Protein AF-A0A7S2K2R7-F1 (afdb_monomer)

InterPro domains:
  IPR002893 Zinc finger, MYND-type [PF01753] (4-40)
  IPR002893 Zinc finger, MYND-type [PS01360] (4-40)
  IPR002893 Zinc finger, MYND-type [PS50865] (4-40)
  IPR024119 Transcription factor DEAF-1 [PTHR10237] (4-41)

Radius of gyration: 26.01 Å; Cα contacts (8 Å, |Δi|>4): 178; chains: 1; bounding box: 63×56×72 Å

Foldseek 3Di:
DAAAPQPGHDFDDADPQQSLGTHNDVVSVVVCCVVCVVVSVVSNVQQVDFLVVVLVVLVVVVVVVVVVVVVLVVCCVPHPDNQDADADDDVRLVVLLVVLCVDPPLVVVLVVLVVPCVVCVVVNVSSSRVSSSVSRVVVVVVLVVVCVVVSVVSVVLVVVCVVVVHTDGQHSPPPDGDPRPRPPPPPPPPDPDPDDDDDDDDDDDD

Structure (mmCIF, N/CA/C/O backbone):
data_AF-A0A7S2K2R7-F1
#
_entry.id   AF-A0A7S2K2R7-F1
#
loop_
_atom_site.group_PDB
_atom_site.id
_atom_site.type_symbol
_atom_site.label_atom_id
_atom_site.label_alt_id
_atom_site.label_comp_id
_atom_site.label_asym_id
_atom_site.label_entity_id
_atom_site.label_seq_id
_atom_site.pdbx_PDB_ins_code
_atom_site.Cartn_x
_atom_site.Cartn_y
_atom_site.Cartn_z
_atom_site.occupancy
_atom_site.B_iso_or_equiv
_atom_site.auth_seq_id
_atom_site.auth_comp_id
_atom_site.auth_asym_id
_atom_site.auth_atom_id
_atom_site.pdbx_PDB_model_num
ATOM 1 N N . ALA A 1 1 ? 20.356 -3.614 -36.984 1.00 66.56 1 ALA A N 1
ATOM 2 C CA . ALA A 1 1 ? 19.952 -2.281 -36.494 1.00 66.56 1 ALA A CA 1
ATOM 3 C C . ALA A 1 1 ? 18.452 -2.306 -36.233 1.00 66.56 1 ALA A C 1
ATOM 5 O O . ALA A 1 1 ? 17.753 -2.902 -37.049 1.00 66.56 1 ALA A O 1
ATOM 6 N N . PRO A 1 2 ? 17.968 -1.734 -35.124 1.00 82.56 2 PRO A N 1
ATOM 7 C CA . PRO A 1 2 ? 16.537 -1.665 -34.837 1.00 82.56 2 PRO A CA 1
ATOM 8 C C . PRO A 1 2 ? 15.804 -0.810 -35.890 1.00 82.56 2 PRO A C 1
ATOM 10 O O . PRO A 1 2 ? 16.412 0.102 -36.463 1.00 82.56 2 PRO A O 1
ATOM 13 N N . PRO A 1 3 ? 14.528 -1.104 -36.198 1.00 88.94 3 PRO A N 1
ATOM 14 C CA . PRO A 1 3 ? 13.754 -0.335 -37.166 1.00 88.94 3 PRO A CA 1
ATOM 15 C C . PRO A 1 3 ? 13.322 1.020 -36.591 1.00 88.94 3 PRO A C 1
ATOM 17 O O . PRO A 1 3 ? 13.055 1.170 -35.400 1.00 88.94 3 PRO A O 1
ATOM 20 N N . CYS A 1 4 ? 13.227 2.032 -37.451 1.00 91.12 4 CYS A N 1
ATOM 21 C CA . CYS A 1 4 ? 12.698 3.337 -37.082 1.00 91.12 4 CYS A CA 1
ATOM 22 C C . CYS A 1 4 ? 11.190 3.255 -36.844 1.00 91.12 4 CYS A C 1
ATOM 24 O O . CYS A 1 4 ? 10.445 2.821 -37.715 1.00 91.12 4 CYS A O 1
ATOM 26 N N . VAL A 1 5 ? 10.724 3.796 -35.722 1.00 88.81 5 VAL A N 1
ATOM 27 C CA . VAL A 1 5 ? 9.302 3.763 -35.330 1.00 88.81 5 VAL A CA 1
ATOM 28 C C . VAL A 1 5 ? 8.381 4.468 -36.337 1.00 88.81 5 VAL A C 1
ATOM 30 O O . VAL A 1 5 ? 7.220 4.107 -36.471 1.00 88.81 5 VAL A O 1
ATOM 33 N N . MET A 1 6 ? 8.891 5.456 -37.080 1.00 89.75 6 MET A N 1
ATOM 34 C CA . MET A 1 6 ? 8.081 6.247 -38.018 1.00 89.75 6 MET A CA 1
ATOM 35 C C . MET A 1 6 ? 8.082 5.736 -39.458 1.00 89.75 6 MET A C 1
ATOM 37 O O . MET A 1 6 ? 7.126 5.986 -40.184 1.00 89.75 6 MET A O 1
ATOM 41 N N . CYS A 1 7 ? 9.172 5.116 -39.910 1.00 89.81 7 CYS A N 1
ATOM 42 C CA . CYS A 1 7 ? 9.342 4.754 -41.322 1.00 89.81 7 CYS A CA 1
ATOM 43 C C . CYS A 1 7 ? 9.934 3.360 -41.541 1.00 89.81 7 CYS A C 1
ATOM 45 O O . CYS A 1 7 ? 10.209 2.997 -42.679 1.00 89.81 7 CYS A O 1
ATOM 47 N N . LEU A 1 8 ? 10.167 2.604 -40.464 1.00 88.56 8 LEU A N 1
ATOM 48 C CA . LEU A 1 8 ? 10.706 1.239 -40.441 1.00 88.56 8 LEU A CA 1
ATOM 49 C C . LEU A 1 8 ? 12.105 1.067 -41.060 1.00 88.56 8 LEU A C 1
ATOM 51 O O . LEU A 1 8 ? 12.663 -0.026 -41.029 1.00 88.56 8 LEU A O 1
ATOM 55 N N . ALA A 1 9 ? 12.719 2.148 -41.547 1.00 91.50 9 ALA A N 1
ATOM 56 C CA . ALA A 1 9 ? 14.096 2.163 -42.023 1.00 91.50 9 ALA A CA 1
ATOM 57 C C . ALA A 1 9 ? 15.094 1.861 -40.885 1.00 91.50 9 ALA A C 1
ATOM 59 O O . ALA A 1 9 ? 14.775 2.114 -39.721 1.00 91.50 9 ALA A O 1
ATOM 60 N N . PRO A 1 10 ? 16.321 1.397 -41.186 1.00 90.81 10 PRO A N 1
ATOM 61 C CA . PRO A 1 10 ? 17.328 1.118 -40.166 1.00 90.81 10 PRO A CA 1
ATOM 62 C C . PRO A 1 10 ? 17.619 2.370 -39.333 1.00 90.81 10 PRO A C 1
ATOM 64 O O . PRO A 1 10 ? 18.027 3.408 -39.861 1.00 90.81 10 PRO A O 1
ATOM 67 N N . ALA A 1 11 ? 17.391 2.290 -38.026 1.00 90.81 11 ALA A N 1
ATOM 68 C CA . ALA A 1 11 ? 17.643 3.387 -37.111 1.00 90.81 11 ALA A CA 1
ATOM 69 C C . ALA A 1 11 ? 19.074 3.341 -36.567 1.00 90.81 11 ALA A C 1
ATOM 71 O O . ALA A 1 11 ? 19.616 2.278 -36.266 1.00 90.81 11 ALA A O 1
ATOM 72 N N . THR A 1 12 ? 19.673 4.520 -36.409 1.00 88.31 12 THR A N 1
ATOM 73 C CA . THR A 1 12 ? 21.009 4.701 -35.814 1.00 88.31 12 THR A CA 1
ATOM 74 C C . THR A 1 12 ? 20.978 5.583 -34.571 1.00 88.31 12 THR A C 1
ATOM 76 O O . THR A 1 12 ? 21.974 5.687 -33.862 1.00 88.31 12 THR A O 1
ATOM 79 N N . LYS A 1 13 ? 19.843 6.236 -34.299 1.00 85.75 13 LYS A N 1
ATOM 80 C CA . LYS A 1 13 ? 19.664 7.176 -33.192 1.00 85.75 13 LYS A CA 1
ATOM 81 C C . LYS A 1 13 ? 18.509 6.712 -32.321 1.00 85.75 13 LYS A C 1
ATOM 83 O O . LYS A 1 13 ? 17.528 6.184 -32.829 1.00 85.75 13 LYS A O 1
ATOM 88 N N . GLN A 1 14 ? 18.594 6.975 -31.027 1.00 89.50 14 GLN A N 1
ATOM 89 C CA . GLN A 1 14 ? 17.506 6.748 -30.079 1.00 89.50 14 GLN A CA 1
ATOM 90 C C . GLN A 1 14 ? 17.119 8.058 -29.394 1.00 89.50 14 GLN A C 1
ATOM 92 O O . GLN A 1 14 ? 17.873 9.035 -29.427 1.00 89.50 14 GLN A O 1
ATOM 97 N N . CYS A 1 15 ? 15.931 8.100 -28.794 1.00 88.69 15 CYS A N 1
ATOM 98 C CA . CYS A 1 15 ? 15.522 9.251 -27.994 1.00 88.69 15 CYS A CA 1
ATOM 99 C C . CYS A 1 15 ? 16.493 9.461 -26.821 1.00 88.69 15 CYS A C 1
ATOM 101 O O . CYS A 1 15 ? 16.664 8.561 -26.010 1.00 88.69 15 CYS A O 1
ATOM 103 N N . SER A 1 16 ? 17.069 10.653 -26.673 1.00 85.25 16 SER A N 1
ATOM 104 C CA . SER A 1 16 ? 17.991 10.971 -25.570 1.00 85.25 16 SER A CA 1
ATOM 105 C C . SER A 1 16 ? 17.312 11.137 -24.205 1.00 85.25 16 SER A C 1
ATOM 107 O O . SER A 1 16 ? 17.994 11.273 -23.200 1.00 85.25 16 SER A O 1
ATOM 109 N N . GLY A 1 17 ? 15.978 11.211 -24.163 1.00 83.44 17 GLY A N 1
ATOM 110 C CA . GLY A 1 17 ? 15.227 11.351 -22.913 1.00 83.44 17 GLY A CA 1
ATOM 111 C C . GLY A 1 17 ? 14.889 10.004 -22.283 1.00 83.44 17 GLY A C 1
ATOM 112 O O . GLY A 1 17 ? 15.134 9.796 -21.101 1.00 83.44 17 GLY A O 1
ATOM 113 N N . CYS A 1 18 ? 14.324 9.099 -23.082 1.00 83.88 18 CYS A N 1
ATOM 114 C CA . CYS A 1 18 ? 13.815 7.814 -22.608 1.00 83.88 18 CYS A CA 1
ATOM 115 C C . CYS A 1 18 ? 14.538 6.604 -23.179 1.00 83.88 18 CYS A C 1
ATOM 117 O O . CYS A 1 18 ? 14.207 5.508 -22.776 1.00 83.88 18 CYS A O 1
ATOM 119 N N . HIS A 1 19 ? 15.402 6.762 -24.189 1.00 85.00 19 HIS A N 1
ATOM 120 C CA . HIS A 1 19 ? 16.158 5.679 -24.835 1.00 85.00 19 HIS A CA 1
ATOM 121 C C . HIS A 1 19 ? 15.292 4.497 -25.333 1.00 85.00 19 HIS A C 1
ATOM 123 O O . HIS A 1 19 ? 15.811 3.447 -25.693 1.00 85.00 19 HIS A O 1
ATOM 129 N N . ALA A 1 20 ? 13.965 4.667 -25.378 1.00 82.44 20 ALA A N 1
ATOM 130 C CA . ALA A 1 20 ? 13.012 3.600 -25.659 1.00 82.44 20 ALA A CA 1
ATOM 131 C C . ALA A 1 20 ? 12.717 3.445 -27.151 1.00 82.44 20 ALA A C 1
ATOM 133 O O . ALA A 1 20 ? 12.496 2.345 -27.633 1.00 82.44 20 ALA A O 1
ATOM 134 N N . PHE A 1 21 ? 12.733 4.552 -27.894 1.00 86.81 21 PHE A N 1
ATOM 135 C CA . PHE A 1 21 ? 12.356 4.568 -29.303 1.00 86.81 21 PHE A CA 1
ATOM 136 C C . PHE A 1 21 ? 13.540 4.915 -30.200 1.00 86.81 21 PHE A C 1
ATOM 138 O O . PHE A 1 21 ? 14.301 5.850 -29.914 1.00 86.81 21 PHE A O 1
ATOM 145 N N . TRP A 1 22 ? 13.627 4.200 -31.322 1.00 90.69 22 TRP A N 1
ATOM 146 C CA . TRP A 1 22 ? 14.678 4.327 -32.323 1.00 90.69 22 TRP A CA 1
ATOM 147 C C . TRP A 1 22 ? 14.209 5.100 -33.563 1.00 90.69 22 TRP A C 1
ATOM 149 O O .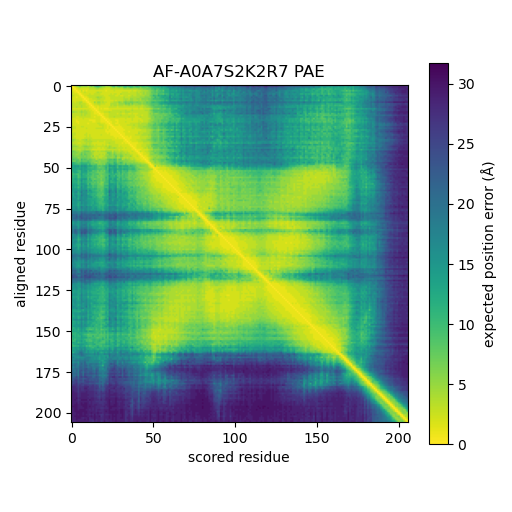 TRP A 1 22 ? 13.093 4.938 -34.067 1.00 90.69 22 TRP A O 1
ATOM 159 N N . TYR A 1 23 ? 15.094 5.943 -34.088 1.00 91.50 23 TYR A N 1
ATOM 160 C CA . TYR A 1 23 ? 14.860 6.802 -35.241 1.00 91.50 23 TYR A CA 1
ATOM 161 C C . TYR A 1 23 ? 16.041 6.769 -36.215 1.00 91.50 23 TYR A C 1
ATOM 163 O O . TYR A 1 23 ? 17.208 6.765 -35.821 1.00 91.50 23 TYR A O 1
ATOM 171 N N . CYS A 1 24 ? 15.746 6.801 -37.514 1.00 92.69 24 CYS A N 1
ATOM 172 C CA . CYS A 1 24 ? 16.772 6.986 -38.542 1.00 92.69 24 CYS A CA 1
ATOM 173 C C . CYS A 1 24 ? 17.283 8.439 -38.576 1.00 92.69 24 CYS A C 1
ATOM 175 O O . CYS A 1 24 ? 18.476 8.680 -38.750 1.00 92.69 24 CYS A O 1
ATOM 177 N N . THR A 1 25 ? 16.403 9.423 -38.343 1.00 92.25 25 THR A N 1
ATOM 178 C CA . THR A 1 25 ? 16.726 10.858 -38.392 1.00 92.25 25 THR A CA 1
ATOM 179 C C . THR A 1 25 ? 15.994 11.670 -37.318 1.00 92.25 25 THR A C 1
ATOM 181 O O . THR A 1 25 ? 14.975 11.250 -36.764 1.00 92.25 25 THR A O 1
ATOM 184 N N . ARG A 1 26 ? 16.491 12.890 -37.049 1.00 91.25 26 ARG A N 1
ATOM 185 C CA . ARG A 1 26 ? 15.850 13.848 -36.125 1.00 91.25 26 ARG A CA 1
ATOM 186 C C . ARG A 1 26 ? 14.467 14.290 -36.617 1.00 91.25 26 ARG A C 1
ATOM 188 O O . ARG A 1 26 ? 13.621 14.663 -35.811 1.00 91.25 26 ARG A O 1
ATOM 195 N N . GLU A 1 27 ? 14.221 14.228 -37.922 1.00 92.88 27 GLU A N 1
ATOM 196 C CA . GLU A 1 27 ? 12.916 14.536 -38.510 1.00 92.88 27 GLU A CA 1
ATOM 197 C C . GLU A 1 27 ? 11.863 13.502 -38.119 1.00 92.88 27 GLU A C 1
ATOM 199 O O . GLU A 1 27 ? 10.771 13.877 -37.693 1.00 92.88 27 GLU A O 1
ATOM 204 N N . CYS A 1 28 ? 12.210 12.211 -38.180 1.00 92.12 28 CYS A N 1
ATOM 205 C CA . CYS A 1 28 ? 11.332 11.137 -37.716 1.00 92.12 28 CYS A CA 1
ATOM 206 C C . CYS A 1 28 ? 11.030 11.278 -36.219 1.00 92.12 28 CYS A C 1
ATOM 208 O O . CYS A 1 28 ? 9.871 11.200 -35.822 1.00 92.12 28 CYS A O 1
ATOM 210 N N . GLN A 1 29 ? 12.035 11.603 -35.399 1.00 90.94 29 GLN A N 1
ATOM 211 C CA . GLN A 1 29 ? 11.818 11.883 -33.976 1.00 90.94 29 GLN A CA 1
ATOM 212 C C . GLN A 1 29 ? 10.864 13.068 -33.757 1.00 90.94 29 GLN A C 1
ATOM 214 O O . GLN A 1 29 ? 9.956 12.981 -32.937 1.00 90.94 29 GLN A O 1
ATOM 219 N N . ARG A 1 30 ? 11.031 14.175 -34.495 1.00 92.62 30 ARG A N 1
ATOM 220 C CA . ARG A 1 30 ? 10.192 15.376 -34.342 1.00 92.62 30 ARG A CA 1
ATOM 221 C C . ARG A 1 30 ? 8.745 15.134 -34.793 1.00 92.62 30 ARG A C 1
ATOM 223 O O . ARG A 1 30 ? 7.832 15.677 -34.178 1.00 92.62 30 ARG A O 1
ATOM 230 N N . LYS A 1 31 ? 8.535 14.304 -35.823 1.00 91.94 31 LYS A N 1
ATOM 231 C CA . LYS A 1 31 ? 7.198 13.861 -36.256 1.00 91.94 31 LYS A CA 1
ATOM 232 C C . LYS A 1 31 ? 6.526 12.988 -35.189 1.00 91.94 31 LYS A C 1
ATOM 234 O O . LYS A 1 31 ? 5.370 13.239 -34.865 1.00 91.94 31 LYS A O 1
ATOM 239 N N . HIS A 1 32 ? 7.265 12.045 -34.598 1.00 90.25 32 HIS A N 1
ATOM 240 C CA . HIS A 1 32 ? 6.762 11.195 -33.512 1.00 90.25 32 HIS A CA 1
ATOM 241 C C . HIS A 1 32 ? 6.582 11.946 -32.182 1.00 90.25 32 HIS A C 1
ATOM 243 O O . HIS A 1 32 ? 5.804 11.529 -31.334 1.00 90.25 32 HIS A O 1
ATOM 249 N N . TRP A 1 33 ? 7.269 13.077 -31.978 1.00 90.81 33 TRP A N 1
ATOM 250 C CA . TRP A 1 33 ? 7.302 13.785 -30.691 1.00 90.81 33 TRP A CA 1
ATOM 251 C C . TRP A 1 33 ? 5.920 14.150 -30.136 1.00 90.81 33 TRP A C 1
ATOM 253 O O . TRP A 1 33 ? 5.742 14.151 -28.923 1.00 90.81 33 TRP A O 1
ATOM 263 N N . LYS A 1 34 ? 4.935 14.437 -30.997 1.00 88.94 34 LYS A N 1
ATOM 264 C CA . LYS A 1 34 ? 3.580 14.809 -30.557 1.00 88.94 34 LYS A CA 1
ATOM 265 C C . LYS A 1 34 ? 2.896 13.703 -29.745 1.00 88.94 34 LYS A C 1
ATOM 267 O O . LYS A 1 34 ? 2.294 14.024 -28.729 1.00 88.94 34 LYS A O 1
ATOM 272 N N . SER A 1 35 ? 3.017 12.442 -30.164 1.00 86.69 35 SER A N 1
ATOM 273 C CA . SER A 1 35 ? 2.526 11.281 -29.407 1.00 86.69 35 SER A CA 1
ATOM 274 C C . SER A 1 35 ? 3.537 10.839 -28.349 1.00 86.69 35 SER A C 1
ATOM 276 O O . SER A 1 35 ? 3.180 10.579 -27.208 1.00 86.69 35 SER A O 1
ATOM 278 N N . HIS A 1 36 ? 4.825 10.849 -28.691 1.00 88.06 36 HIS A N 1
ATOM 279 C CA . HIS A 1 36 ? 5.880 10.377 -27.802 1.00 88.06 36 HIS A CA 1
ATOM 280 C C . HIS A 1 36 ? 6.059 11.227 -26.534 1.00 88.06 36 HIS A C 1
ATOM 282 O O . HIS A 1 36 ? 6.551 10.719 -25.534 1.00 88.06 36 HIS A O 1
ATOM 288 N N . LYS A 1 37 ? 5.701 12.519 -26.531 1.00 88.56 37 LYS A N 1
ATOM 289 C CA . LYS A 1 37 ? 5.973 13.426 -25.399 1.00 88.56 37 LYS A CA 1
ATOM 290 C C . LYS A 1 37 ? 5.373 12.932 -24.077 1.00 88.56 37 LYS A C 1
ATOM 292 O O . LYS A 1 37 ? 6.057 13.006 -23.058 1.00 88.56 37 LYS A O 1
ATOM 297 N N . SER A 1 38 ? 4.133 12.443 -24.088 1.00 86.38 38 SER A N 1
ATOM 298 C CA . SER A 1 38 ? 3.475 11.884 -22.895 1.00 86.38 38 SER A CA 1
ATOM 299 C C . SER A 1 38 ? 4.114 10.568 -22.457 1.00 86.38 38 SER A C 1
ATOM 301 O O . SER A 1 38 ? 4.298 10.326 -21.268 1.00 86.38 38 SER A O 1
ATOM 303 N N . GLU A 1 39 ? 4.521 9.748 -23.422 1.00 84.31 39 GLU A N 1
ATOM 304 C CA . GLU A 1 39 ? 5.120 8.435 -23.181 1.00 84.31 39 GLU A CA 1
ATOM 305 C C . GLU A 1 39 ? 6.600 8.518 -22.790 1.00 84.31 39 GLU A C 1
ATOM 307 O O . GLU A 1 39 ? 7.112 7.629 -22.124 1.00 84.31 39 GLU A O 1
ATOM 312 N N . CYS A 1 40 ? 7.317 9.579 -23.172 1.00 85.19 40 CYS A N 1
ATOM 313 C CA . CYS A 1 40 ? 8.756 9.709 -22.949 1.00 85.19 40 CYS A CA 1
ATOM 314 C C . CYS A 1 40 ? 9.102 9.726 -21.455 1.00 85.19 40 CYS A C 1
ATOM 316 O O . CYS A 1 40 ? 10.093 9.120 -21.055 1.00 85.19 40 CYS A O 1
ATOM 318 N N . GLY A 1 41 ? 8.296 10.404 -20.632 1.00 81.31 41 GLY A N 1
ATOM 319 C CA . GLY A 1 41 ? 8.484 10.410 -19.179 1.00 81.31 41 GLY A CA 1
ATOM 320 C C . GLY A 1 41 ? 8.246 9.028 -18.572 1.00 81.31 41 GLY A C 1
ATOM 321 O O . GLY A 1 41 ? 9.097 8.515 -17.853 1.00 81.31 41 GLY A O 1
ATOM 322 N N . GLN A 1 42 ? 7.138 8.390 -18.953 1.00 79.44 42 GLN A N 1
ATOM 323 C CA . GLN A 1 42 ? 6.760 7.060 -18.469 1.00 79.44 42 GLN A CA 1
ATOM 324 C C . GLN A 1 42 ? 7.762 5.983 -18.903 1.00 79.44 42 GLN A C 1
ATOM 326 O O . GLN A 1 42 ? 8.157 5.137 -18.110 1.00 79.44 42 GLN A O 1
ATOM 331 N N . ALA A 1 43 ? 8.223 6.027 -20.153 1.00 77.31 43 ALA A N 1
ATOM 332 C CA . ALA A 1 43 ? 9.203 5.089 -20.686 1.00 77.31 43 ALA A CA 1
ATOM 333 C C . ALA A 1 43 ? 10.554 5.211 -19.973 1.00 77.31 43 ALA A C 1
ATOM 335 O O . ALA A 1 43 ? 11.185 4.196 -19.691 1.00 77.31 43 ALA A O 1
ATOM 336 N N . LYS A 1 44 ? 10.972 6.439 -19.637 1.00 78.50 44 LYS A N 1
ATOM 337 C CA . LYS A 1 44 ? 12.172 6.669 -18.830 1.00 78.50 44 LYS A CA 1
ATOM 338 C C . LYS A 1 44 ? 12.019 6.054 -17.437 1.00 78.50 44 LYS A C 1
ATOM 340 O O . LYS A 1 44 ? 12.884 5.301 -17.006 1.00 78.50 44 LYS A O 1
ATOM 345 N N . GLU A 1 45 ? 10.903 6.330 -16.767 1.00 74.12 45 GLU A N 1
ATOM 346 C CA . GLU A 1 45 ? 10.630 5.792 -15.434 1.00 74.12 45 GLU A CA 1
ATOM 347 C C . GLU A 1 45 ? 10.630 4.260 -15.441 1.00 74.12 45 GLU A C 1
ATOM 349 O O . GLU A 1 45 ? 11.327 3.642 -14.642 1.00 74.12 45 GLU A O 1
ATOM 354 N N . LEU A 1 46 ? 9.948 3.640 -16.408 1.00 69.44 46 LEU A N 1
ATOM 355 C CA . LEU A 1 46 ? 9.891 2.186 -16.571 1.00 69.44 46 LEU A CA 1
ATOM 356 C C . LEU A 1 46 ? 11.256 1.537 -16.839 1.00 69.44 46 LEU A C 1
ATOM 358 O O . LEU A 1 46 ? 11.456 0.391 -16.441 1.00 69.44 46 LEU A O 1
ATOM 362 N N . GLN A 1 47 ? 12.183 2.235 -17.498 1.00 68.38 47 GLN A N 1
ATOM 363 C CA . GLN A 1 47 ? 13.555 1.753 -17.694 1.00 68.38 47 GLN A CA 1
ATOM 364 C C . GLN A 1 47 ? 14.414 1.888 -16.436 1.00 68.38 47 GLN A C 1
ATOM 366 O O . GLN A 1 47 ? 15.314 1.087 -16.208 1.00 68.38 47 GLN A O 1
ATOM 371 N N . GLU A 1 48 ? 14.136 2.871 -15.586 1.00 69.81 48 GLU A N 1
ATOM 372 C CA . GLU A 1 48 ? 14.832 3.031 -14.307 1.00 69.81 48 GLU A CA 1
ATOM 373 C C . GLU A 1 48 ? 14.327 2.051 -13.228 1.00 69.81 48 GLU A C 1
ATOM 375 O O . GLU A 1 48 ? 14.958 1.904 -12.174 1.00 69.81 48 GLU A O 1
ATOM 380 N N . MET A 1 49 ? 13.207 1.356 -13.470 1.00 68.31 49 MET A N 1
ATOM 381 C CA . MET A 1 49 ? 12.675 0.324 -12.575 1.00 68.31 49 MET A CA 1
ATOM 382 C C . MET A 1 49 ? 13.483 -0.974 -12.682 1.00 68.31 49 MET A C 1
ATOM 384 O O . MET A 1 49 ? 13.108 -1.917 -13.376 1.00 68.31 49 MET A O 1
ATOM 388 N N . THR A 1 50 ? 14.592 -1.031 -11.948 1.00 77.69 50 THR A N 1
ATOM 389 C CA . THR A 1 50 ? 15.370 -2.263 -11.767 1.00 77.69 50 THR A CA 1
ATOM 390 C C . THR A 1 50 ? 14.726 -3.183 -10.721 1.00 77.69 50 THR A C 1
ATOM 392 O O . THR A 1 50 ? 14.062 -2.694 -9.794 1.00 77.69 50 THR A O 1
ATOM 395 N N . PRO A 1 51 ? 14.961 -4.509 -10.784 1.00 76.75 51 PRO A N 1
ATOM 396 C CA . PRO A 1 51 ? 14.459 -5.440 -9.773 1.00 76.75 51 PRO A CA 1
ATOM 397 C C . PRO A 1 51 ? 14.893 -5.074 -8.349 1.00 76.75 51 PRO A C 1
ATOM 399 O O . PRO A 1 51 ? 14.101 -5.171 -7.415 1.00 76.75 51 PRO A O 1
ATOM 402 N N . LYS A 1 52 ? 16.126 -4.573 -8.187 1.00 79.75 52 LYS A N 1
ATOM 403 C CA . LYS A 1 52 ? 16.671 -4.124 -6.896 1.00 79.75 52 LYS A CA 1
ATOM 404 C C . LYS A 1 52 ? 15.944 -2.902 -6.337 1.00 79.75 52 LYS A C 1
ATOM 406 O O . LYS A 1 52 ? 15.670 -2.857 -5.140 1.00 79.75 52 LYS A O 1
ATOM 411 N N . LYS A 1 53 ? 15.617 -1.922 -7.188 1.00 84.19 53 LYS A N 1
ATOM 412 C CA . LYS A 1 53 ? 14.849 -0.734 -6.781 1.00 84.19 53 LYS A CA 1
ATOM 413 C C . LYS A 1 53 ? 13.449 -1.139 -6.321 1.00 84.19 53 LYS A C 1
ATOM 415 O O . LYS A 1 53 ? 13.051 -0.775 -5.223 1.00 84.19 53 LYS A O 1
ATOM 420 N N . LEU A 1 54 ? 12.763 -1.970 -7.107 1.00 82.94 54 LEU A N 1
ATOM 421 C CA . LEU A 1 54 ? 11.441 -2.495 -6.756 1.00 82.94 54 LEU A CA 1
ATOM 422 C C . LEU A 1 54 ? 11.448 -3.283 -5.445 1.00 82.94 54 LEU A C 1
ATOM 424 O O . LEU A 1 54 ? 10.553 -3.110 -4.624 1.00 82.94 54 LEU A O 1
ATOM 428 N N . LEU A 1 55 ? 12.457 -4.132 -5.236 1.00 85.25 55 LEU A N 1
ATOM 429 C CA . LEU A 1 55 ? 12.597 -4.891 -3.998 1.00 85.25 55 LEU A CA 1
ATOM 430 C C . LEU A 1 55 ? 12.754 -3.960 -2.789 1.00 85.25 55 LEU A C 1
ATOM 432 O O . LEU A 1 55 ? 12.037 -4.124 -1.806 1.00 85.25 55 LEU A O 1
ATOM 436 N N . ARG A 1 56 ? 13.624 -2.949 -2.899 1.00 87.12 56 ARG A N 1
ATOM 437 C CA . ARG A 1 56 ? 13.830 -1.945 -1.849 1.00 87.12 56 ARG A CA 1
ATOM 438 C C . ARG A 1 56 ? 12.550 -1.172 -1.537 1.00 87.12 56 ARG A C 1
ATOM 440 O O . ARG A 1 56 ? 12.241 -0.976 -0.370 1.00 87.12 56 ARG A O 1
ATOM 447 N N . ASP A 1 57 ? 11.813 -0.755 -2.561 1.00 87.12 57 ASP A N 1
ATOM 448 C CA . ASP A 1 57 ? 10.584 0.020 -2.381 1.00 87.12 57 ASP A CA 1
ATOM 449 C C . ASP A 1 57 ? 9.477 -0.828 -1.717 1.00 87.12 57 ASP A C 1
ATOM 451 O O . ASP A 1 57 ? 8.729 -0.329 -0.876 1.00 87.12 57 ASP A O 1
ATOM 455 N N . LEU A 1 58 ? 9.386 -2.124 -2.046 1.00 86.94 58 LEU A N 1
ATOM 456 C CA . LEU A 1 58 ? 8.476 -3.057 -1.369 1.00 86.94 58 LEU A CA 1
ATOM 457 C C . LEU A 1 58 ? 8.896 -3.330 0.083 1.00 86.94 58 LEU A C 1
ATOM 459 O O . LEU A 1 58 ? 8.035 -3.355 0.961 1.00 86.94 58 LEU A O 1
ATOM 463 N N . ASP A 1 59 ? 10.195 -3.521 0.334 1.00 87.75 59 ASP A N 1
ATOM 464 C CA . ASP A 1 59 ? 10.747 -3.711 1.681 1.00 87.75 59 ASP A CA 1
ATOM 465 C C . ASP A 1 59 ? 10.487 -2.498 2.577 1.00 87.75 59 ASP A C 1
ATOM 467 O O . ASP A 1 59 ? 10.116 -2.658 3.739 1.00 87.75 59 ASP A O 1
ATOM 471 N N . GLU A 1 60 ? 10.662 -1.288 2.048 1.00 88.75 60 GLU A N 1
ATOM 472 C CA . GLU A 1 60 ? 10.462 -0.065 2.821 1.00 88.75 60 GLU A CA 1
ATOM 473 C C . GLU A 1 60 ? 8.995 0.109 3.220 1.00 88.75 60 GLU A C 1
ATOM 475 O O . GLU A 1 60 ? 8.703 0.316 4.394 1.00 88.75 60 GLU A O 1
ATOM 480 N N . ARG A 1 61 ? 8.057 -0.119 2.292 1.00 85.38 61 ARG A N 1
ATOM 481 C CA . ARG A 1 61 ? 6.615 -0.103 2.603 1.00 85.38 61 ARG A CA 1
ATOM 482 C C . ARG A 1 61 ? 6.227 -1.116 3.681 1.00 85.38 61 ARG A C 1
ATOM 484 O O . ARG A 1 61 ? 5.368 -0.838 4.516 1.00 85.38 61 ARG A O 1
ATOM 491 N N . GLU A 1 62 ? 6.833 -2.303 3.663 1.00 86.31 62 GLU A N 1
ATOM 492 C CA . GLU A 1 62 ? 6.599 -3.330 4.684 1.00 86.31 62 GLU A CA 1
ATOM 493 C C . GLU A 1 62 ? 7.132 -2.891 6.059 1.00 86.31 62 GLU A C 1
ATOM 495 O O . GLU A 1 62 ? 6.461 -3.081 7.077 1.00 86.31 62 GLU A O 1
ATOM 500 N N . ARG A 1 63 ? 8.302 -2.241 6.105 1.00 88.00 63 ARG A N 1
ATOM 501 C CA . ARG A 1 63 ? 8.853 -1.677 7.347 1.00 88.00 63 ARG A CA 1
ATOM 502 C C . ARG A 1 63 ? 8.002 -0.543 7.891 1.00 88.00 63 ARG A C 1
ATOM 504 O O . ARG A 1 63 ? 7.676 -0.575 9.073 1.00 88.00 63 ARG A O 1
ATOM 511 N N . GLU A 1 64 ? 7.622 0.419 7.053 1.00 85.75 64 GLU A N 1
ATOM 512 C CA . GLU A 1 64 ? 6.768 1.547 7.443 1.00 85.75 64 GLU A CA 1
ATOM 513 C C . GLU A 1 64 ? 5.477 1.052 8.106 1.00 85.75 64 GLU A C 1
ATOM 515 O O . GLU A 1 64 ? 5.103 1.520 9.183 1.00 85.75 64 GLU A O 1
ATOM 520 N N . PHE A 1 65 ? 4.839 0.035 7.519 1.00 83.81 65 PHE A N 1
ATOM 521 C CA . PHE A 1 65 ? 3.637 -0.574 8.084 1.00 83.81 65 PHE A CA 1
ATOM 522 C C . PHE A 1 65 ? 3.870 -1.189 9.475 1.00 83.81 65 PHE A C 1
ATOM 524 O O . PHE A 1 65 ? 3.069 -0.983 10.397 1.00 83.81 65 PHE A O 1
ATOM 531 N N . ASN A 1 66 ? 4.967 -1.929 9.648 1.00 85.69 66 ASN A N 1
ATOM 532 C CA . ASN A 1 66 ? 5.296 -2.562 10.926 1.00 85.69 66 ASN A CA 1
ATOM 533 C C . ASN A 1 66 ? 5.642 -1.521 12.005 1.00 85.69 66 ASN A C 1
ATOM 535 O O . ASN A 1 66 ? 5.138 -1.616 13.122 1.00 85.69 66 ASN A O 1
ATOM 539 N N . VAL A 1 67 ? 6.402 -0.478 11.655 1.00 89.81 67 VAL A N 1
ATOM 540 C CA . VAL A 1 67 ? 6.782 0.609 12.575 1.00 89.81 67 VAL A CA 1
ATOM 541 C C . VAL A 1 67 ? 5.556 1.345 13.111 1.00 89.81 67 VAL A C 1
ATOM 543 O O . VAL A 1 67 ? 5.443 1.554 14.319 1.00 89.81 67 VAL A O 1
ATOM 546 N N . VAL A 1 68 ? 4.612 1.716 12.240 1.00 86.31 68 VAL A N 1
ATOM 547 C CA . VAL A 1 68 ? 3.383 2.408 12.664 1.00 86.31 68 VAL A CA 1
ATOM 548 C C . VAL A 1 68 ? 2.547 1.521 13.593 1.00 86.31 68 VAL A C 1
ATOM 550 O O . VAL A 1 68 ? 2.014 1.996 14.599 1.00 86.31 68 VAL A O 1
ATOM 553 N N . THR A 1 69 ? 2.468 0.223 13.290 1.00 85.00 69 THR A N 1
ATOM 554 C CA . THR A 1 69 ? 1.745 -0.751 14.121 1.00 85.00 69 THR A CA 1
ATOM 555 C C . THR A 1 69 ? 2.361 -0.864 15.518 1.00 85.00 69 THR A C 1
ATOM 557 O O . THR A 1 69 ? 1.638 -0.835 16.520 1.00 85.00 69 THR A O 1
ATOM 560 N N . ASP A 1 70 ? 3.689 -0.951 15.603 1.00 87.50 70 ASP A N 1
ATOM 561 C CA . ASP A 1 70 ? 4.406 -1.051 16.875 1.00 87.50 70 ASP A CA 1
ATOM 562 C C . ASP A 1 70 ? 4.303 0.235 17.699 1.00 87.50 70 ASP A C 1
ATOM 564 O O . ASP A 1 70 ? 4.076 0.168 18.910 1.00 87.50 70 ASP A O 1
ATOM 568 N N . LEU A 1 71 ? 4.368 1.403 17.054 1.00 88.31 71 LEU A N 1
ATOM 569 C CA . LEU A 1 71 ? 4.209 2.699 17.714 1.00 88.31 71 LEU A CA 1
ATOM 570 C C . LEU A 1 71 ? 2.855 2.808 18.426 1.00 88.31 71 LEU A C 1
ATOM 572 O O . LEU A 1 71 ? 2.790 3.190 19.597 1.00 88.31 71 LEU A O 1
ATOM 576 N N . VAL A 1 72 ? 1.763 2.440 17.750 1.00 86.00 72 VAL A N 1
ATOM 577 C CA . VAL A 1 72 ? 0.421 2.506 18.351 1.00 86.00 72 VAL A CA 1
ATOM 578 C C . VAL A 1 72 ? 0.227 1.445 19.421 1.00 86.00 72 VAL A C 1
ATOM 580 O O . VAL A 1 72 ? -0.369 1.726 20.465 1.00 86.00 72 VAL A O 1
ATOM 583 N N . ARG A 1 73 ? 0.790 0.249 19.231 1.00 86.44 73 ARG A N 1
ATOM 584 C CA . ARG A 1 73 ? 0.810 -0.773 20.280 1.00 86.44 73 ARG A CA 1
ATOM 585 C C . ARG A 1 73 ? 1.525 -0.269 21.535 1.00 86.44 73 ARG A C 1
ATOM 587 O O . ARG A 1 73 ? 0.988 -0.427 22.630 1.00 86.44 73 ARG A O 1
ATOM 594 N N . GLN A 1 74 ? 2.695 0.349 21.385 1.00 89.19 74 GLN A N 1
ATOM 595 C CA . GLN A 1 74 ? 3.458 0.906 22.500 1.00 89.19 74 GLN A CA 1
ATOM 596 C C . GLN A 1 74 ? 2.694 2.046 23.179 1.00 89.19 74 GLN A C 1
ATOM 598 O O . GLN A 1 74 ? 2.607 2.061 24.404 1.00 89.19 74 GLN A O 1
ATOM 603 N N . HIS A 1 75 ? 2.079 2.949 22.408 1.00 88.50 75 HIS A N 1
ATOM 604 C CA . HIS A 1 75 ? 1.257 4.031 22.953 1.00 88.50 75 HIS A CA 1
ATOM 605 C C . HIS A 1 75 ? 0.114 3.493 23.821 1.00 88.50 75 HIS A C 1
ATOM 607 O O . HIS A 1 75 ? -0.062 3.941 24.950 1.00 88.50 75 HIS A O 1
ATOM 613 N N . ARG A 1 76 ? -0.612 2.469 23.351 1.00 86.62 76 ARG A N 1
ATOM 614 C CA . ARG A 1 76 ? -1.700 1.834 24.120 1.00 86.62 76 ARG A CA 1
ATOM 615 C C . ARG A 1 76 ? -1.228 1.182 25.423 1.00 86.62 76 ARG A C 1
ATOM 617 O O . ARG A 1 76 ? -2.024 1.049 26.350 1.00 86.62 76 ARG A O 1
ATOM 624 N N . GLN A 1 77 ? 0.030 0.745 25.482 1.00 87.50 77 GLN A N 1
ATOM 625 C CA . GLN A 1 77 ? 0.622 0.137 26.676 1.00 87.50 77 GLN A CA 1
ATOM 626 C C . GLN A 1 77 ? 1.164 1.179 27.662 1.00 87.50 77 GLN A C 1
ATOM 628 O O . GLN A 1 77 ? 1.061 0.970 28.868 1.00 87.50 77 GLN A O 1
ATOM 633 N N . SER A 1 78 ? 1.746 2.275 27.169 1.00 88.25 78 SER A N 1
ATOM 634 C CA . SER A 1 78 ? 2.441 3.270 27.995 1.00 88.25 78 SER A CA 1
ATOM 635 C C . SER A 1 78 ? 1.582 4.468 28.396 1.00 88.25 78 SER A C 1
ATOM 637 O O . SER A 1 78 ? 1.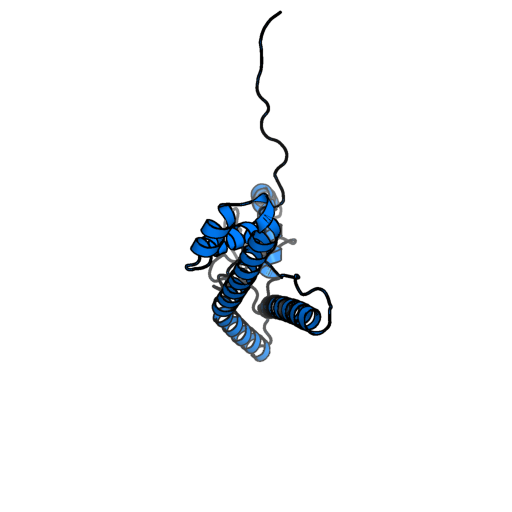869 5.113 29.402 1.00 88.25 78 SER A O 1
ATOM 639 N N . SER A 1 79 ? 0.558 4.798 27.607 1.00 85.88 79 SER A N 1
ATOM 640 C CA . SER A 1 79 ? -0.172 6.060 27.725 1.00 85.88 79 SER A CA 1
ATOM 641 C C . SER A 1 79 ? -1.517 5.907 28.424 1.00 85.88 79 SER A C 1
ATOM 643 O O . SER A 1 79 ? -2.149 4.852 28.435 1.00 85.88 79 SER A O 1
ATOM 645 N N . ILE A 1 80 ? -1.976 7.020 28.995 1.00 84.50 80 ILE A N 1
ATOM 646 C CA . ILE A 1 80 ? -3.278 7.125 29.665 1.00 84.50 80 ILE A CA 1
ATOM 647 C C . ILE A 1 80 ? -4.418 7.066 28.632 1.00 84.50 80 ILE A C 1
ATOM 649 O O . ILE A 1 80 ? -5.481 6.508 28.901 1.00 84.50 80 ILE A O 1
ATOM 653 N N . CYS A 1 81 ? -4.187 7.601 27.428 1.00 80.12 81 CYS A N 1
ATOM 654 C CA . CYS A 1 81 ? -5.141 7.552 26.328 1.00 80.12 81 CYS A CA 1
ATOM 655 C C . CYS A 1 81 ? -5.040 6.213 25.587 1.00 80.12 81 CYS A C 1
ATOM 657 O O . CYS A 1 81 ? -4.027 5.907 24.962 1.00 80.12 81 CYS A O 1
ATOM 659 N N . LYS A 1 82 ? -6.110 5.416 25.641 1.00 79.00 82 LYS A N 1
ATOM 660 C CA . LYS A 1 82 ? -6.198 4.124 24.936 1.00 79.00 82 LYS A CA 1
ATOM 661 C C . LYS A 1 82 ? -6.949 4.219 23.603 1.00 79.00 82 LYS A C 1
ATOM 663 O O . LYS A 1 82 ? -6.958 3.259 22.840 1.00 79.00 82 LYS A O 1
ATOM 668 N N . THR A 1 83 ? -7.561 5.366 23.314 1.00 81.81 83 THR A N 1
ATOM 669 C CA . THR A 1 83 ? -8.393 5.619 22.128 1.00 81.81 83 THR A CA 1
ATOM 670 C C . THR A 1 83 ? -7.561 6.208 20.991 1.00 81.81 83 THR A C 1
ATOM 672 O O . THR A 1 83 ? -7.764 7.346 20.575 1.00 81.81 83 THR A O 1
ATOM 675 N N . VAL A 1 84 ? -6.579 5.440 20.522 1.00 86.81 84 VAL A N 1
ATOM 676 C CA . VAL A 1 84 ? -5.771 5.769 19.340 1.00 86.81 84 VAL A CA 1
ATOM 677 C C . VAL A 1 84 ? -5.880 4.604 18.375 1.00 86.81 84 VAL A C 1
ATOM 679 O O . VAL A 1 84 ? -5.564 3.485 18.775 1.00 86.81 84 VAL A O 1
ATOM 682 N N . TRP A 1 85 ? -6.313 4.851 17.139 1.00 87.69 85 TRP A N 1
ATOM 683 C CA . TRP A 1 85 ? -6.498 3.835 16.096 1.00 87.69 85 TRP A CA 1
ATOM 684 C C . TRP A 1 85 ? -5.674 4.174 14.860 1.00 87.69 85 TRP A C 1
ATOM 686 O O . TRP A 1 85 ? -5.587 5.341 14.475 1.00 87.69 85 TRP A O 1
ATOM 696 N N . VAL A 1 86 ? -5.111 3.151 14.219 1.00 88.00 86 VAL A N 1
ATOM 697 C CA . VAL A 1 86 ? -4.452 3.291 12.914 1.00 88.00 86 VAL A CA 1
ATOM 698 C C . VAL A 1 86 ? -5.371 2.763 11.832 1.00 88.00 86 VAL A C 1
ATOM 700 O O . VAL A 1 86 ? -5.857 1.639 11.901 1.00 88.00 86 VAL A O 1
ATOM 703 N N . THR A 1 87 ? -5.575 3.564 10.798 1.00 86.88 87 THR A N 1
ATOM 704 C CA . THR A 1 87 ? -6.353 3.180 9.621 1.00 86.88 87 THR A CA 1
ATOM 705 C C . THR A 1 87 ? -5.621 3.600 8.354 1.00 86.88 87 THR A C 1
ATOM 707 O O . THR A 1 87 ? -4.663 4.379 8.402 1.00 86.88 87 THR A O 1
ATOM 710 N N . ARG A 1 88 ? -6.042 3.054 7.211 1.00 86.31 88 ARG A N 1
ATOM 711 C CA . ARG A 1 88 ? -5.556 3.508 5.901 1.00 86.31 88 ARG A CA 1
ATOM 712 C C . ARG A 1 88 ? -6.079 4.924 5.628 1.00 86.31 88 ARG A C 1
ATOM 714 O O . ARG A 1 88 ? -7.113 5.310 6.154 1.00 86.31 88 ARG A O 1
ATOM 721 N N . SER A 1 89 ? -5.370 5.717 4.831 1.00 85.75 89 SER A N 1
ATOM 722 C CA . SER A 1 89 ? -5.715 7.125 4.589 1.00 85.75 89 SER A CA 1
ATOM 723 C C . SER A 1 89 ? -6.715 7.321 3.439 1.00 85.75 89 SER A C 1
ATOM 725 O O . SER A 1 89 ? -6.857 6.475 2.557 1.00 85.75 89 SER A O 1
ATOM 727 N N . GLY A 1 90 ? -7.399 8.471 3.431 1.00 84.75 90 GLY A N 1
ATOM 728 C CA . GLY A 1 90 ? -8.245 8.907 2.314 1.00 84.75 90 GLY A CA 1
ATOM 729 C C . GLY A 1 90 ? -9.445 7.992 2.056 1.00 84.75 90 GLY A C 1
ATOM 730 O O . GLY A 1 90 ? -10.124 7.568 2.990 1.00 84.75 90 GLY A O 1
ATOM 731 N N . ASP A 1 91 ? -9.704 7.676 0.787 1.00 82.62 91 ASP A N 1
ATOM 732 C CA . ASP A 1 91 ? -10.844 6.839 0.384 1.00 82.6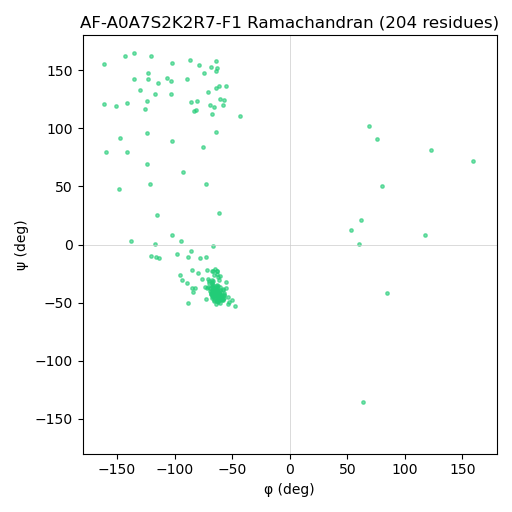2 91 ASP A CA 1
ATOM 733 C C . ASP A 1 91 ? -10.771 5.407 0.934 1.00 82.62 91 ASP A C 1
ATOM 735 O O . ASP A 1 91 ? -11.800 4.761 1.138 1.00 82.62 91 ASP A O 1
ATOM 739 N N . MET A 1 92 ? -9.568 4.936 1.274 1.00 86.38 92 MET A N 1
ATOM 740 C CA . MET A 1 92 ? -9.371 3.632 1.903 1.00 86.38 92 MET A CA 1
ATOM 741 C C . MET A 1 92 ? -9.973 3.571 3.310 1.00 86.38 92 MET A C 1
ATOM 743 O O . MET A 1 92 ? -10.517 2.531 3.676 1.00 86.38 92 MET A O 1
ATOM 747 N N . LEU A 1 93 ? -9.943 4.680 4.066 1.00 90.00 93 LEU A N 1
ATOM 748 C CA . LEU A 1 93 ? -10.609 4.771 5.370 1.00 90.00 93 LEU A CA 1
ATOM 749 C C . LEU A 1 93 ? -12.116 4.593 5.218 1.00 90.00 93 LEU A C 1
ATOM 751 O O . LEU A 1 93 ? -12.731 3.862 5.987 1.00 90.00 93 LEU A O 1
ATOM 755 N N . ARG A 1 94 ? -12.715 5.265 4.228 1.00 89.25 94 ARG A N 1
ATOM 756 C CA . ARG A 1 94 ? -14.160 5.177 3.991 1.00 89.25 94 ARG A CA 1
ATOM 757 C C . ARG A 1 94 ? -14.567 3.732 3.726 1.00 89.25 94 ARG A C 1
ATOM 759 O O . ARG A 1 94 ? -15.475 3.236 4.382 1.00 89.25 94 ARG A O 1
ATOM 766 N N . GLN A 1 95 ? -13.829 3.050 2.854 1.00 91.00 95 GLN A N 1
ATOM 767 C CA . GLN A 1 95 ? -14.054 1.636 2.575 1.00 91.00 95 GLN A CA 1
ATOM 768 C C . GLN A 1 95 ? -13.885 0.763 3.830 1.00 91.00 95 GLN A C 1
ATOM 770 O O . GLN A 1 95 ? -14.641 -0.177 4.037 1.00 91.00 95 GLN A O 1
ATOM 775 N N . ASP A 1 96 ? -12.894 1.053 4.675 1.00 92.50 96 ASP A N 1
ATOM 776 C CA . ASP A 1 96 ? -12.671 0.293 5.911 1.00 92.50 96 ASP A CA 1
ATOM 777 C C . ASP A 1 96 ? -13.789 0.501 6.934 1.00 92.50 96 ASP A C 1
ATOM 779 O O . ASP A 1 96 ? -14.154 -0.444 7.627 1.00 92.50 96 ASP A O 1
ATOM 783 N N . LEU A 1 97 ? -14.352 1.710 7.011 1.00 91.38 97 LEU A N 1
ATOM 784 C CA . LEU A 1 97 ? -15.506 2.021 7.856 1.00 91.38 97 LEU A CA 1
ATOM 785 C C . LEU A 1 97 ? -16.786 1.343 7.350 1.00 91.38 97 LEU A C 1
ATOM 787 O O . LEU A 1 97 ? -17.574 0.856 8.159 1.00 91.38 97 LEU A O 1
ATOM 791 N N . GLU A 1 98 ? -16.993 1.305 6.034 1.00 91.38 98 GLU A N 1
ATOM 792 C CA . GLU A 1 98 ? -18.126 0.613 5.408 1.00 91.38 98 GLU A CA 1
ATOM 793 C C . GLU A 1 98 ? -18.052 -0.894 5.660 1.00 91.38 98 GLU A C 1
ATOM 795 O O . GLU A 1 98 ? -18.983 -1.465 6.228 1.00 91.38 98 GLU A O 1
ATOM 800 N N . ASP A 1 99 ? -16.906 -1.508 5.367 1.00 92.19 99 ASP A N 1
ATOM 801 C CA . ASP A 1 99 ? -16.680 -2.931 5.625 1.00 92.19 99 ASP A CA 1
ATOM 802 C C . ASP A 1 99 ? -16.805 -3.259 7.118 1.00 92.19 99 ASP A C 1
ATOM 804 O O .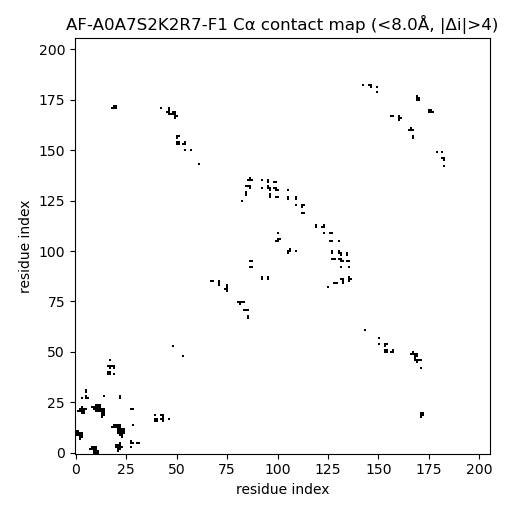 ASP A 1 99 ? -17.377 -4.283 7.483 1.00 92.19 99 ASP A O 1
ATOM 808 N N . ALA A 1 100 ? -16.305 -2.385 8.000 1.00 92.75 100 ALA A N 1
ATOM 809 C CA . ALA A 1 100 ? -16.423 -2.554 9.446 1.00 92.75 100 ALA A CA 1
ATOM 810 C C . ALA A 1 100 ? -17.878 -2.532 9.928 1.00 92.75 100 ALA A C 1
ATOM 812 O O . ALA A 1 100 ? -18.220 -3.277 10.848 1.00 92.75 100 ALA A O 1
ATOM 813 N N . ARG A 1 101 ? -18.735 -1.707 9.316 1.00 91.06 101 ARG A N 1
ATOM 814 C CA . ARG A 1 101 ? -20.170 -1.657 9.626 1.00 91.06 101 ARG A CA 1
ATOM 815 C C . ARG A 1 101 ? -20.888 -2.936 9.204 1.00 91.06 101 ARG A C 1
ATOM 817 O O . ARG A 1 101 ? -21.838 -3.337 9.869 1.00 91.06 101 ARG A O 1
ATOM 824 N N . ASP A 1 102 ? -20.430 -3.568 8.130 1.00 90.50 102 ASP A N 1
ATOM 825 C CA . ASP A 1 102 ? -21.045 -4.779 7.587 1.00 90.50 102 ASP A CA 1
ATOM 826 C C . ASP A 1 102 ? -20.543 -6.069 8.267 1.00 90.50 102 ASP A C 1
ATOM 828 O O . ASP A 1 102 ? -21.083 -7.151 8.017 1.00 90.50 102 ASP A O 1
ATOM 832 N N . LEU A 1 103 ? -19.555 -5.979 9.170 1.00 90.00 103 LEU A N 1
ATOM 833 C CA . LEU A 1 103 ? -19.070 -7.131 9.930 1.00 90.00 103 LEU A CA 1
ATOM 834 C C . LEU A 1 103 ? -20.162 -7.710 10.853 1.00 90.00 103 LEU A C 1
ATOM 836 O O . LEU A 1 103 ? -20.811 -6.963 11.599 1.00 90.00 103 LEU A O 1
ATOM 840 N N . PRO A 1 104 ? -20.326 -9.050 10.880 1.00 86.94 104 PRO A N 1
ATOM 841 C CA . PRO A 1 104 ? -21.289 -9.703 11.760 1.00 86.94 104 PRO A CA 1
ATOM 842 C C . PRO A 1 104 ? -20.949 -9.418 13.230 1.00 86.94 104 PRO A C 1
ATOM 844 O O . PRO A 1 104 ? -19.783 -9.452 13.627 1.00 86.94 104 PRO A O 1
ATOM 847 N N . GLY A 1 105 ? -21.961 -9.102 14.041 1.00 89.75 105 GLY A N 1
ATOM 848 C CA . GLY A 1 105 ? -21.810 -8.692 15.440 1.00 89.75 105 GLY A CA 1
ATOM 849 C C . GLY A 1 105 ? -21.525 -7.199 15.638 1.00 89.75 105 GLY A C 1
ATOM 850 O O . GLY A 1 105 ? -22.138 -6.586 16.509 1.00 89.75 105 GLY A O 1
ATOM 851 N N . ILE A 1 106 ? -20.659 -6.581 14.823 1.00 90.38 106 ILE A N 1
ATOM 852 C CA . ILE A 1 106 ? -20.432 -5.123 14.884 1.00 90.38 106 ILE A CA 1
ATOM 853 C C . ILE A 1 106 ? -21.673 -4.378 14.402 1.00 90.38 106 ILE A C 1
ATOM 855 O O . ILE A 1 106 ? -22.098 -3.421 15.045 1.00 90.38 106 ILE A O 1
ATOM 859 N N . LYS A 1 107 ? -22.294 -4.861 13.321 1.00 89.44 107 LYS A N 1
ATOM 860 C CA . LYS A 1 107 ? -23.565 -4.335 12.824 1.00 89.44 107 LYS A CA 1
ATOM 861 C C . LYS A 1 107 ? -24.642 -4.309 13.911 1.00 89.44 107 LYS A C 1
ATOM 863 O O . LYS A 1 107 ? -25.208 -3.258 14.183 1.00 89.44 107 LYS A O 1
ATOM 868 N N . ASP A 1 108 ? -24.840 -5.435 14.595 1.00 90.25 108 ASP A N 1
ATOM 869 C CA . ASP A 1 108 ? -25.856 -5.565 15.644 1.00 90.25 108 ASP A CA 1
ATOM 870 C C . ASP A 1 108 ? -25.568 -4.625 16.829 1.00 90.25 108 ASP A C 1
ATOM 872 O O . ASP A 1 108 ? -26.472 -3.995 17.377 1.00 90.25 108 ASP A O 1
ATOM 876 N N . GLN A 1 109 ? -24.292 -4.475 17.209 1.00 88.81 109 GLN A N 1
ATOM 877 C CA . GLN A 1 109 ? -23.875 -3.519 18.241 1.00 88.81 109 GLN A CA 1
ATOM 878 C C . GLN A 1 109 ? -24.141 -2.069 17.828 1.00 88.81 109 GLN A C 1
ATOM 880 O O . GLN A 1 109 ? -24.615 -1.279 18.644 1.00 88.81 109 GLN A O 1
ATOM 885 N N . LEU A 1 110 ? -23.848 -1.708 16.578 1.00 86.94 110 LEU A N 1
ATOM 886 C CA . LEU A 1 110 ? -24.105 -0.367 16.056 1.00 86.94 110 LEU A CA 1
ATOM 887 C C . LEU A 1 110 ? -25.607 -0.071 15.988 1.00 86.94 110 LEU A C 1
ATOM 889 O O . LEU A 1 110 ? -26.011 1.029 16.363 1.00 86.94 110 LEU A O 1
ATOM 893 N N . ASP A 1 111 ? -26.429 -1.048 15.602 1.00 87.50 111 ASP A N 1
ATOM 894 C CA . ASP A 1 111 ? -27.887 -0.912 15.559 1.00 87.50 111 ASP A CA 1
ATOM 895 C C . ASP A 1 111 ? -28.463 -0.658 16.963 1.00 87.50 111 ASP A C 1
ATOM 897 O O . ASP A 1 111 ? -29.267 0.260 17.144 1.00 87.50 111 ASP A O 1
ATOM 901 N N . VAL A 1 112 ? -27.980 -1.369 17.990 1.00 88.62 112 VAL A N 1
ATOM 902 C CA . VAL A 1 112 ? -28.358 -1.118 19.396 1.00 88.62 112 VAL A CA 1
ATOM 903 C C . VAL A 1 112 ? -27.937 0.283 19.850 1.00 88.62 112 VAL A C 1
ATOM 905 O O . VAL A 1 112 ? -28.724 1.006 20.465 1.00 88.62 112 VAL A O 1
ATOM 908 N N . LEU A 1 113 ? -26.707 0.696 19.536 1.00 86.62 113 LEU A N 1
ATOM 909 C CA . LEU A 1 113 ? -26.190 2.011 19.925 1.00 86.62 113 LEU A CA 1
ATOM 910 C C . LEU A 1 113 ? -26.916 3.156 19.201 1.00 86.62 113 LEU A C 1
ATOM 912 O O . LEU A 1 113 ? -27.084 4.233 19.783 1.00 86.62 113 LEU A O 1
ATOM 916 N N . SER A 1 114 ? -27.398 2.911 17.978 1.00 83.00 114 SER A N 1
ATOM 917 C CA . SER A 1 114 ? -28.141 3.877 17.160 1.00 83.00 114 SER A CA 1
ATOM 918 C C . SER A 1 114 ? -29.491 4.285 17.758 1.00 83.00 114 SER A C 1
ATOM 920 O O . SER A 1 114 ? -29.982 5.371 17.455 1.00 83.00 114 SER A O 1
ATOM 922 N N . GLY A 1 115 ? -30.057 3.476 18.664 1.00 87.69 115 GLY A N 1
ATOM 923 C CA . GLY A 1 115 ? -31.315 3.786 19.347 1.00 87.69 115 GLY A CA 1
ATOM 924 C C . GLY A 1 115 ? -31.256 5.042 20.229 1.00 87.69 115 GLY A C 1
ATOM 925 O O . GLY A 1 115 ? -32.289 5.660 20.480 1.00 87.69 115 GLY A O 1
ATOM 926 N N . GLN A 1 116 ? -30.063 5.454 20.682 1.00 86.25 116 GLN A N 1
ATOM 927 C CA . GLN A 1 116 ? -29.846 6.691 21.448 1.00 86.25 116 GLN A CA 1
ATOM 928 C C . GLN A 1 116 ? -28.537 7.385 21.028 1.00 86.25 116 GLN A C 1
ATOM 930 O O . GLN A 1 116 ? -27.523 7.295 21.727 1.00 86.25 116 GLN A O 1
ATOM 935 N N . PRO A 1 117 ? -28.536 8.121 19.904 1.00 78.81 117 PRO A N 1
ATOM 936 C CA . PRO A 1 117 ? -27.306 8.607 19.281 1.00 78.81 117 PRO A CA 1
ATOM 937 C C . PRO A 1 117 ? -26.560 9.650 20.125 1.00 78.81 117 PRO A C 1
ATOM 939 O O . PRO A 1 117 ? -25.335 9.687 20.093 1.00 78.81 117 PRO A O 1
ATOM 942 N N . VAL A 1 118 ? -27.270 10.466 20.912 1.00 83.19 118 VAL A N 1
ATOM 943 C CA . VAL A 1 118 ? -26.666 11.540 21.728 1.00 83.19 118 VAL A CA 1
ATOM 944 C C . VAL A 1 118 ? -25.889 10.984 22.923 1.00 83.19 118 VAL A C 1
ATOM 946 O O . VAL A 1 118 ? -24.831 11.496 23.269 1.00 83.19 118 VAL A O 1
ATOM 949 N N . VAL A 1 119 ? -26.393 9.916 23.545 1.00 85.56 119 VAL A N 1
ATOM 950 C CA . VAL A 1 119 ? -25.760 9.296 24.721 1.00 85.56 119 VAL A CA 1
ATOM 951 C C . VAL A 1 119 ? -24.636 8.354 24.291 1.00 85.56 119 VAL A C 1
ATOM 953 O O . VAL A 1 119 ? -23.578 8.307 24.914 1.00 85.56 119 VAL A O 1
ATOM 956 N N . ASN A 1 120 ? -24.841 7.639 23.183 1.00 88.31 120 ASN A N 1
ATOM 957 C CA . ASN A 1 120 ? -23.948 6.572 22.744 1.00 88.31 120 ASN A CA 1
ATOM 958 C C . ASN A 1 120 ? -22.888 7.019 21.736 1.00 88.31 120 ASN A C 1
ATOM 960 O O . ASN A 1 120 ? -22.109 6.182 21.289 1.00 88.31 120 ASN A O 1
ATOM 964 N N . GLN A 1 121 ? -22.811 8.308 21.389 1.00 86.56 121 GLN A N 1
ATOM 965 C CA . GLN A 1 121 ? -21.923 8.805 20.334 1.00 86.56 121 GLN A CA 1
ATOM 966 C C . GLN A 1 121 ? -20.475 8.313 20.492 1.00 86.56 121 GLN A C 1
ATOM 968 O O . GLN A 1 121 ? -19.891 7.792 19.544 1.00 86.56 121 GLN A O 1
ATOM 973 N N . GLN A 1 122 ? -19.909 8.411 21.698 1.00 88.19 122 GLN A N 1
ATOM 974 C CA . GLN A 1 122 ? -18.538 7.964 21.954 1.00 88.19 122 GLN A CA 1
ATOM 975 C C . GLN A 1 122 ? -18.383 6.442 21.827 1.00 88.19 122 GLN A C 1
ATOM 977 O O . GLN A 1 122 ? -17.378 5.969 21.299 1.00 88.19 122 GLN A O 1
ATOM 982 N N . ALA A 1 123 ? -19.367 5.671 22.294 1.00 89.06 123 ALA A N 1
ATOM 983 C CA . ALA A 1 123 ? -19.349 4.215 22.197 1.00 89.06 123 ALA A CA 1
ATOM 984 C C . ALA A 1 123 ? -19.447 3.759 20.735 1.00 89.06 123 ALA A C 1
ATOM 986 O O . ALA A 1 123 ? -18.660 2.918 20.308 1.00 89.06 123 ALA A O 1
ATOM 987 N N . THR A 1 124 ? -20.329 4.378 19.947 1.00 90.00 124 THR A N 1
ATOM 988 C CA . THR A 1 124 ? -20.468 4.131 18.505 1.00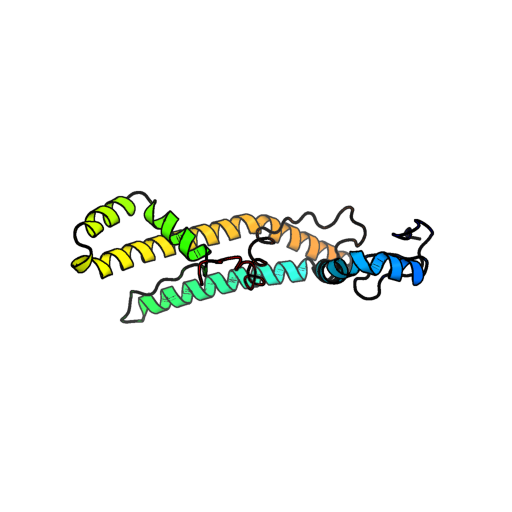 90.00 124 THR A CA 1
ATOM 989 C C . THR A 1 124 ? -19.159 4.400 17.769 1.00 90.00 124 THR A C 1
ATOM 991 O O . THR A 1 124 ? -18.707 3.558 16.995 1.00 90.00 124 THR A O 1
ATOM 994 N N . LEU A 1 125 ? -18.510 5.537 18.049 1.00 89.81 125 LEU A N 1
ATOM 995 C CA . LEU A 1 125 ? -17.218 5.879 17.450 1.00 89.81 125 LEU A CA 1
ATOM 996 C C . LEU A 1 125 ? -16.132 4.868 17.837 1.00 89.81 125 LEU A C 1
ATOM 998 O O . LEU A 1 125 ? -15.433 4.360 16.964 1.00 89.81 125 LEU A O 1
ATOM 1002 N N . ASN A 1 126 ? -16.017 4.532 19.124 1.00 90.75 126 ASN A N 1
ATOM 1003 C CA . ASN A 1 126 ? -15.012 3.583 19.601 1.00 90.75 126 ASN A CA 1
ATOM 1004 C C . ASN A 1 126 ? -15.176 2.203 18.951 1.00 90.75 126 ASN A C 1
ATOM 1006 O O . ASN A 1 126 ? -14.184 1.610 18.524 1.00 90.75 126 ASN A O 1
ATOM 1010 N N . THR A 1 127 ? -16.409 1.699 18.863 1.00 91.12 127 THR A N 1
ATOM 1011 C CA . THR A 1 127 ? -16.716 0.408 18.235 1.00 91.12 127 THR A CA 1
ATOM 1012 C C . THR A 1 127 ? -16.371 0.429 16.749 1.00 91.12 127 THR A C 1
ATOM 1014 O O . THR A 1 127 ? -15.651 -0.451 16.275 1.00 91.12 127 THR A O 1
ATOM 1017 N N . LEU A 1 128 ? -16.808 1.466 16.028 1.00 91.62 128 LEU A N 1
ATOM 1018 C CA . LEU A 1 128 ? -16.588 1.576 14.589 1.00 91.62 128 LEU A CA 1
ATOM 1019 C C . LEU A 1 128 ? -15.099 1.699 14.240 1.00 91.62 128 LEU A C 1
ATOM 1021 O O . LEU A 1 128 ? -14.612 0.963 13.387 1.00 91.62 128 LEU A O 1
ATOM 1025 N N . PHE A 1 129 ? -14.351 2.574 14.918 1.00 92.25 129 PHE A N 1
ATOM 1026 C CA . PHE A 1 129 ? -12.922 2.755 14.642 1.00 92.25 129 PHE A CA 1
ATOM 1027 C C . PHE A 1 129 ? -12.069 1.561 15.085 1.00 92.25 129 PHE A C 1
ATOM 1029 O O . PHE A 1 129 ? -11.083 1.241 14.422 1.00 92.25 129 PHE A O 1
ATOM 1036 N N . SER A 1 130 ? -12.468 0.848 16.143 1.00 91.56 130 SER A N 1
ATOM 1037 C CA . SER A 1 130 ? -11.799 -0.402 16.532 1.00 91.56 130 SER A CA 1
ATOM 1038 C C . SER A 1 130 ? -12.002 -1.496 15.481 1.00 91.56 130 SER A C 1
ATOM 1040 O O . SER A 1 130 ? -11.055 -2.202 15.132 1.00 91.56 130 SER A O 1
ATOM 1042 N N . ALA A 1 131 ? -13.215 -1.611 14.934 1.00 92.88 131 ALA A N 1
ATOM 1043 C CA . ALA A 1 131 ? -13.501 -2.535 13.842 1.00 92.88 131 ALA A CA 1
ATOM 1044 C C . ALA A 1 131 ? -12.762 -2.134 12.550 1.00 92.88 131 ALA A C 1
ATOM 1046 O O . ALA A 1 131 ? -12.123 -2.979 11.921 1.00 92.88 131 ALA A O 1
ATOM 1047 N N . ALA A 1 132 ? -12.758 -0.844 12.199 1.00 92.88 132 ALA A N 1
ATOM 1048 C CA . ALA A 1 132 ? -12.083 -0.324 11.009 1.00 92.88 132 ALA A CA 1
ATOM 1049 C C . ALA A 1 132 ? -10.557 -0.495 11.054 1.00 92.88 132 ALA A C 1
ATO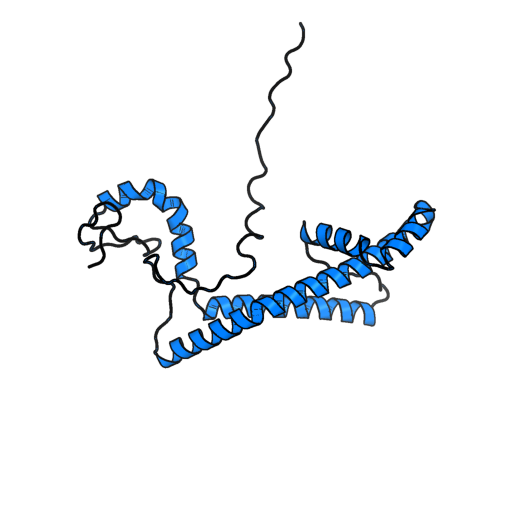M 1051 O O . ALA A 1 132 ? -9.951 -0.800 10.027 1.00 92.88 132 ALA A O 1
ATOM 1052 N N . GLU A 1 133 ? -9.918 -0.368 12.222 1.00 91.12 133 GLU A N 1
ATOM 1053 C CA . GLU A 1 133 ? -8.497 -0.707 12.397 1.00 91.12 133 GLU A CA 1
ATOM 1054 C C . GLU A 1 133 ? -8.237 -2.197 12.117 1.00 91.12 133 GLU A C 1
ATOM 1056 O O . GLU A 1 133 ? -7.275 -2.549 11.429 1.00 91.12 133 GLU A O 1
ATOM 1061 N N . GLY A 1 134 ? -9.116 -3.082 12.600 1.00 90.31 134 GLY A N 1
ATOM 1062 C CA . GLY A 1 134 ? -9.046 -4.518 12.318 1.00 90.31 134 GLY A CA 1
ATOM 1063 C C . GLY A 1 134 ? -9.143 -4.826 10.821 1.00 90.31 134 GLY A C 1
ATOM 1064 O O . GLY A 1 134 ? -8.309 -5.562 10.285 1.00 90.31 134 GLY A O 1
ATOM 1065 N N . VAL A 1 135 ? -10.109 -4.207 10.135 1.00 92.12 135 VAL A N 1
ATOM 1066 C CA . VAL A 1 135 ? -10.286 -4.318 8.676 1.00 92.12 135 VAL A CA 1
ATOM 1067 C C . VAL A 1 135 ? -9.068 -3.773 7.931 1.00 92.12 135 VAL A C 1
ATOM 1069 O O . VAL A 1 135 ? -8.513 -4.464 7.072 1.00 92.12 135 VAL A O 1
ATOM 1072 N N . SER A 1 136 ? -8.605 -2.575 8.298 1.00 89.31 136 SER A N 1
ATOM 1073 C CA . SER A 1 136 ? -7.416 -1.930 7.725 1.00 89.31 136 SER A CA 1
ATOM 1074 C C . SER A 1 136 ? -6.212 -2.869 7.787 1.00 89.31 136 SER A C 1
ATOM 1076 O O . SER A 1 136 ? -5.539 -3.111 6.783 1.00 89.31 136 SER A O 1
ATOM 1078 N N . ARG A 1 137 ? -5.965 -3.459 8.964 1.00 89.06 137 ARG A N 1
ATOM 1079 C CA . ARG A 1 137 ? -4.856 -4.389 9.188 1.00 89.06 137 ARG A CA 1
ATOM 1080 C C . ARG A 1 137 ? -4.998 -5.661 8.356 1.00 89.06 137 ARG A C 1
ATOM 1082 O O . ARG A 1 137 ? -4.017 -6.094 7.755 1.00 89.06 137 ARG A O 1
ATOM 1089 N N . ALA A 1 138 ? -6.192 -6.248 8.294 1.00 89.75 138 ALA A N 1
ATOM 1090 C CA . ALA A 1 138 ? -6.446 -7.452 7.506 1.00 89.75 138 ALA A CA 1
ATOM 1091 C C . ALA A 1 138 ? -6.198 -7.219 6.007 1.00 89.75 138 ALA A C 1
ATOM 1093 O O . ALA A 1 138 ? -5.542 -8.032 5.352 1.00 89.75 138 ALA A O 1
ATOM 1094 N N . LYS A 1 139 ? -6.647 -6.079 5.469 1.00 90.06 139 LYS A N 1
ATOM 1095 C CA . LYS A 1 139 ? -6.407 -5.703 4.069 1.00 90.06 139 LYS A CA 1
ATOM 1096 C C . LYS A 1 139 ? -4.930 -5.457 3.777 1.00 90.06 139 LYS A C 1
ATOM 1098 O O . LYS A 1 139 ? -4.441 -5.925 2.749 1.00 90.06 139 LYS A O 1
ATOM 1103 N N . SER A 1 140 ? -4.207 -4.784 4.673 1.00 87.38 140 SER A N 1
ATOM 1104 C CA . SER A 1 140 ? -2.757 -4.598 4.531 1.00 87.38 140 SER A CA 1
ATOM 1105 C C . SER A 1 140 ? -2.006 -5.933 4.559 1.00 87.38 140 SER A C 1
ATOM 1107 O O . SER A 1 140 ? -1.144 -6.169 3.718 1.00 87.38 140 SER A O 1
ATOM 1109 N N . LEU A 1 141 ? -2.380 -6.863 5.443 1.00 87.81 141 LEU A N 1
ATOM 1110 C CA . LEU A 1 141 ? -1.807 -8.215 5.456 1.00 87.81 141 LEU A CA 1
ATOM 1111 C C . LEU A 1 141 ? -2.102 -8.981 4.158 1.00 87.81 141 LEU A C 1
ATOM 1113 O O . LEU A 1 141 ? -1.201 -9.604 3.597 1.00 87.81 141 LEU A O 1
ATOM 1117 N N . ALA A 1 142 ? -3.330 -8.895 3.643 1.00 88.94 142 ALA A N 1
ATOM 1118 C CA . ALA A 1 142 ? -3.696 -9.502 2.365 1.00 88.94 142 ALA A CA 1
ATOM 1119 C C . ALA A 1 142 ? -2.916 -8.892 1.185 1.00 88.94 142 ALA A C 1
ATOM 1121 O O . ALA A 1 142 ? -2.557 -9.605 0.246 1.00 88.94 142 ALA A O 1
ATOM 1122 N N . TYR A 1 143 ? -2.620 -7.588 1.227 1.00 87.44 143 TYR A N 1
ATOM 1123 C CA . TYR A 1 143 ? -1.730 -6.943 0.263 1.00 87.44 143 TYR A CA 1
ATOM 1124 C C . TYR A 1 143 ? -0.329 -7.560 0.310 1.00 87.44 143 TYR A C 1
ATOM 1126 O O . TYR A 1 143 ? 0.167 -7.993 -0.730 1.00 87.44 143 TYR A O 1
ATOM 1134 N N . PHE A 1 144 ? 0.272 -7.689 1.498 1.00 87.12 144 PHE A N 1
ATOM 1135 C CA . PHE A 1 144 ? 1.600 -8.294 1.635 1.00 87.12 144 PHE A CA 1
ATOM 1136 C C . PHE A 1 144 ? 1.627 -9.749 1.160 1.00 87.12 144 PHE A C 1
ATOM 1138 O O . PHE A 1 144 ? 2.521 -10.138 0.416 1.00 87.12 144 PHE A O 1
ATOM 1145 N N . GLN A 1 145 ? 0.602 -10.542 1.475 1.00 88.56 145 GLN A N 1
ATOM 1146 C CA . GLN A 1 145 ? 0.489 -11.915 0.966 1.00 88.56 145 GLN A CA 1
ATOM 1147 C C . GLN A 1 145 ? 0.482 -11.977 -0.567 1.00 88.56 145 GLN A C 1
ATOM 1149 O O . GLN A 1 145 ? 1.120 -12.851 -1.154 1.00 88.56 145 GLN A O 1
ATOM 1154 N N . LYS A 1 146 ? -0.194 -11.030 -1.230 1.00 88.50 146 LYS A N 1
ATOM 1155 C CA . LYS A 1 146 ? -0.206 -10.928 -2.697 1.00 88.50 146 LYS A CA 1
ATOM 1156 C C . LYS A 1 146 ? 1.133 -10.452 -3.268 1.00 88.50 146 LYS A C 1
ATOM 1158 O O . LYS A 1 146 ? 1.469 -10.828 -4.392 1.00 88.50 146 LYS A O 1
ATOM 1163 N N . THR A 1 147 ? 1.902 -9.644 -2.536 1.00 86.94 147 THR A N 1
ATOM 1164 C CA . THR A 1 147 ? 3.210 -9.145 -2.993 1.00 86.94 147 THR A CA 1
ATOM 1165 C C . THR A 1 147 ? 4.364 -10.111 -2.723 1.00 86.94 147 THR A C 1
ATOM 1167 O O . THR A 1 147 ? 5.353 -10.059 -3.453 1.00 86.94 147 THR A O 1
ATOM 1170 N N . LEU A 1 148 ? 4.247 -11.050 -1.778 1.00 86.88 148 LEU A N 1
ATOM 1171 C CA . LEU A 1 148 ? 5.258 -12.091 -1.518 1.00 86.88 148 LEU A CA 1
ATOM 1172 C C . LEU A 1 148 ? 5.765 -12.827 -2.779 1.00 86.88 148 LEU A C 1
ATOM 1174 O O . LEU A 1 148 ? 6.978 -12.833 -3.002 1.00 86.88 148 LEU A O 1
ATOM 1178 N N . PRO A 1 149 ? 4.910 -13.400 -3.654 1.00 88.50 149 PRO A N 1
ATOM 1179 C CA . PRO A 1 149 ? 5.387 -14.101 -4.852 1.00 88.50 149 PRO A CA 1
ATOM 1180 C C . PRO A 1 149 ? 6.030 -13.162 -5.881 1.00 88.50 149 PRO A C 1
ATOM 1182 O O . PRO A 1 149 ? 6.801 -13.591 -6.738 1.00 88.50 149 PRO A O 1
ATOM 1185 N N . VAL A 1 150 ? 5.702 -11.868 -5.848 1.00 85.94 150 VAL A N 1
ATOM 1186 C CA . VAL A 1 150 ? 6.383 -10.853 -6.660 1.00 85.94 150 VAL A CA 1
ATOM 1187 C C . VAL A 1 150 ? 7.778 -10.585 -6.099 1.00 85.94 150 VAL A C 1
ATOM 1189 O O . VAL A 1 150 ? 8.747 -10.601 -6.851 1.00 85.94 150 VAL A O 1
ATOM 1192 N N . LYS A 1 151 ? 7.882 -10.399 -4.782 1.00 86.06 151 LYS A N 1
ATOM 1193 C CA . LYS A 1 151 ? 9.136 -10.154 -4.064 1.00 86.06 151 LYS A CA 1
ATOM 1194 C C . LYS A 1 151 ? 10.147 -11.274 -4.300 1.00 86.06 151 LYS A C 1
ATOM 1196 O O . LYS A 1 151 ? 11.307 -10.991 -4.576 1.00 86.06 151 LYS A 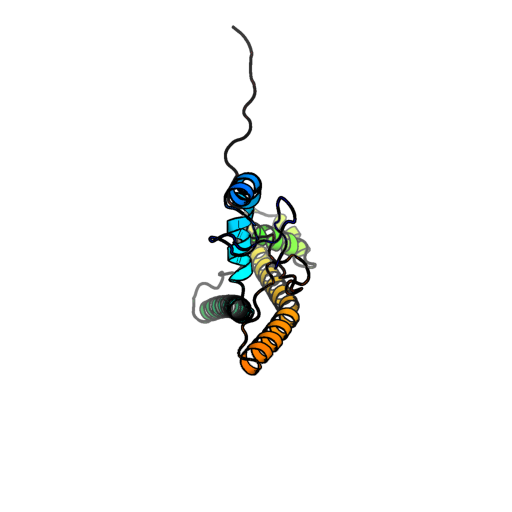O 1
ATOM 1201 N N . GLU A 1 152 ? 9.698 -12.527 -4.255 1.00 87.81 152 GLU A N 1
ATOM 1202 C CA . GLU A 1 152 ? 10.579 -13.677 -4.474 1.00 87.81 152 GLU A CA 1
ATOM 1203 C C . GLU A 1 152 ? 11.104 -13.736 -5.912 1.00 87.81 152 GLU A C 1
ATOM 1205 O O . GLU A 1 152 ? 12.312 -13.810 -6.123 1.00 87.81 152 GLU A O 1
ATOM 1210 N N . ARG A 1 153 ? 10.229 -13.533 -6.907 1.00 86.06 153 ARG A N 1
ATOM 1211 C CA . ARG A 1 153 ? 10.651 -13.423 -8.313 1.00 86.06 153 ARG A CA 1
ATOM 1212 C C . ARG A 1 153 ? 11.670 -12.303 -8.529 1.00 86.06 153 ARG A C 1
ATOM 1214 O O . ARG A 1 153 ? 12.634 -12.485 -9.265 1.00 86.06 153 ARG A O 1
ATOM 1221 N N . LEU A 1 154 ? 11.472 -11.146 -7.893 1.00 84.56 154 LEU A N 1
ATOM 1222 C CA . LEU A 1 154 ? 12.406 -10.020 -7.987 1.00 84.56 154 LEU A CA 1
ATOM 1223 C C . LEU A 1 154 ? 13.764 -10.335 -7.349 1.00 84.56 154 LEU A C 1
ATOM 1225 O O . LEU A 1 154 ? 14.785 -9.922 -7.894 1.00 84.56 154 LEU A O 1
ATOM 1229 N N . LYS A 1 155 ? 13.797 -11.076 -6.234 1.00 86.44 155 LYS A N 1
ATOM 1230 C CA . LYS A 1 155 ? 15.050 -11.529 -5.608 1.00 86.44 155 LYS A CA 1
ATOM 1231 C C . LYS A 1 155 ? 15.811 -12.505 -6.494 1.00 86.44 155 LYS A C 1
ATOM 1233 O O . LYS A 1 155 ? 17.023 -12.364 -6.626 1.00 86.44 155 LYS A O 1
ATOM 1238 N N . ASP A 1 156 ? 15.119 -13.468 -7.097 1.00 86.25 156 ASP A N 1
ATOM 1239 C CA . ASP A 1 156 ? 15.750 -14.433 -8.002 1.00 86.25 156 ASP A CA 1
ATOM 1240 C C . ASP A 1 156 ? 16.358 -13.733 -9.215 1.00 86.25 156 ASP A C 1
ATOM 1242 O O . ASP A 1 156 ? 17.484 -14.029 -9.609 1.00 86.25 156 ASP A O 1
ATOM 1246 N N . LEU A 1 157 ? 15.645 -12.753 -9.769 1.00 82.38 157 LEU A N 1
ATOM 1247 C CA . LEU A 1 157 ? 16.123 -11.960 -10.899 1.00 82.38 157 LEU A CA 1
ATOM 1248 C C . LEU A 1 157 ? 17.301 -11.065 -10.497 1.00 82.38 157 LEU A C 1
ATOM 1250 O O . LEU A 1 157 ? 18.301 -11.026 -11.204 1.00 82.38 157 LEU A O 1
ATOM 1254 N N . ALA A 1 158 ? 17.252 -10.442 -9.317 1.00 82.50 158 ALA A N 1
ATOM 1255 C CA . ALA A 1 158 ? 18.387 -9.693 -8.783 1.00 82.50 158 ALA A CA 1
ATOM 1256 C C . ALA A 1 158 ? 19.627 -10.578 -8.543 1.00 82.50 158 ALA A C 1
ATOM 1258 O O . ALA A 1 158 ? 20.745 -10.123 -8.765 1.00 82.50 158 ALA A O 1
ATOM 1259 N N . ARG A 1 159 ? 19.442 -11.840 -8.127 1.00 85.25 159 ARG A N 1
ATOM 1260 C CA . ARG A 1 159 ? 20.539 -12.805 -7.961 1.00 85.25 159 ARG A CA 1
ATOM 1261 C C . ARG A 1 159 ? 21.155 -13.189 -9.305 1.00 85.25 159 ARG A C 1
ATOM 1263 O O . ARG A 1 159 ? 22.372 -13.165 -9.438 1.00 85.25 159 ARG A O 1
ATOM 1270 N N . GLN A 1 160 ? 20.323 -13.490 -10.301 1.00 82.94 160 GLN A N 1
ATOM 1271 C CA . GLN A 1 160 ? 20.782 -13.804 -11.660 1.00 82.94 160 GLN A CA 1
ATOM 1272 C C . GLN A 1 160 ? 21.542 -12.633 -12.291 1.00 82.94 160 GLN A C 1
ATOM 1274 O O . GLN A 1 160 ? 22.523 -12.851 -12.998 1.00 82.94 160 GLN A O 1
ATOM 1279 N N . ASP A 1 161 ? 21.114 -11.404 -12.016 1.00 82.38 161 ASP A N 1
ATOM 1280 C CA . ASP A 1 161 ? 21.794 -10.188 -12.460 1.00 82.38 161 ASP A CA 1
ATOM 1281 C C . ASP A 1 161 ? 23.193 -10.051 -11.855 1.00 82.38 161 ASP A C 1
ATOM 1283 O O . ASP A 1 161 ? 24.150 -9.746 -12.569 1.00 82.38 161 ASP A O 1
ATOM 1287 N N . ASP A 1 162 ? 23.323 -10.325 -10.555 1.00 81.56 162 ASP A N 1
ATOM 1288 C CA . ASP A 1 162 ? 24.604 -10.291 -9.845 1.00 81.56 162 ASP A CA 1
ATOM 1289 C C . ASP A 1 162 ? 25.558 -11.391 -10.327 1.00 81.56 162 ASP A C 1
ATOM 1291 O O . ASP A 1 162 ? 26.742 -11.133 -10.535 1.00 81.56 162 ASP A O 1
ATOM 1295 N N . GLU A 1 163 ? 25.039 -12.594 -10.578 1.00 82.00 163 GLU A N 1
ATOM 1296 C CA . GLU A 1 163 ? 25.807 -13.722 -11.122 1.00 82.00 163 GLU A CA 1
ATOM 1297 C C . GLU A 1 163 ? 26.287 -13.468 -12.558 1.00 82.00 163 GLU A C 1
ATOM 1299 O O . GLU A 1 163 ? 27.392 -13.863 -12.930 1.00 82.00 163 GLU A O 1
ATOM 1304 N N . ARG A 1 164 ? 25.465 -12.805 -13.378 1.00 77.75 164 ARG A N 1
ATOM 1305 C CA . ARG A 1 164 ? 25.778 -12.505 -14.785 1.00 77.75 164 ARG A CA 1
ATOM 1306 C C . ARG A 1 164 ? 26.535 -11.190 -14.965 1.00 77.75 164 ARG A C 1
ATOM 1308 O O . ARG A 1 164 ? 27.000 -10.916 -16.070 1.00 77.75 164 ARG A O 1
ATOM 1315 N N . GLY A 1 165 ? 26.644 -10.369 -13.918 1.00 71.19 165 GLY A N 1
ATOM 1316 C CA . GLY A 1 165 ? 27.173 -9.005 -14.005 1.00 71.19 165 GLY A CA 1
ATOM 1317 C C . GLY A 1 165 ? 26.336 -8.091 -14.911 1.00 71.19 165 GLY A C 1
ATOM 1318 O O . GLY A 1 165 ? 26.845 -7.094 -15.424 1.00 71.19 165 GLY A O 1
ATOM 1319 N N . THR A 1 166 ? 25.069 -8.438 -15.148 1.00 68.75 166 THR A N 1
ATOM 1320 C CA . THR A 1 166 ? 24.155 -7.720 -16.044 1.00 68.75 166 THR A CA 1
ATOM 1321 C C . THR A 1 166 ? 22.982 -7.178 -15.252 1.00 68.75 166 THR A C 1
ATOM 1323 O O . THR A 1 166 ? 22.321 -7.937 -14.563 1.00 68.75 166 THR A O 1
ATOM 1326 N N . THR A 1 167 ? 22.657 -5.898 -15.400 1.00 67.56 167 THR A N 1
ATOM 1327 C CA . THR A 1 167 ? 21.416 -5.347 -14.841 1.00 67.56 167 THR A CA 1
ATOM 1328 C C . THR A 1 167 ? 20.261 -5.661 -15.784 1.00 67.56 167 THR A C 1
ATOM 1330 O O . THR A 1 167 ? 20.240 -5.150 -16.908 1.00 67.56 167 THR A O 1
ATOM 1333 N N . THR A 1 168 ? 19.280 -6.455 -15.349 1.00 63.66 168 THR A N 1
ATOM 1334 C CA . THR A 1 168 ? 18.027 -6.587 -16.094 1.00 63.66 168 THR A CA 1
ATOM 1335 C C . THR A 1 168 ? 17.271 -5.266 -16.040 1.00 63.66 168 THR A C 1
ATOM 1337 O O . THR A 1 168 ? 16.798 -4.798 -15.004 1.00 63.66 168 THR A O 1
ATOM 1340 N N . VAL A 1 169 ? 17.183 -4.637 -17.204 1.00 59.75 169 VAL A N 1
ATOM 1341 C CA . VAL A 1 169 ? 16.338 -3.475 -17.462 1.00 59.75 169 VAL A CA 1
ATOM 1342 C C . VAL A 1 169 ? 15.170 -3.957 -18.311 1.00 59.75 169 VAL A C 1
ATOM 1344 O O . VAL A 1 169 ? 15.342 -4.833 -19.163 1.00 59.75 169 VAL A O 1
ATOM 1347 N N . ARG A 1 170 ? 13.966 -3.417 -18.086 1.00 53.31 170 ARG A N 1
ATOM 1348 C CA . ARG A 1 170 ? 12.817 -3.734 -18.941 1.00 53.31 170 ARG A CA 1
ATOM 1349 C C . ARG A 1 170 ? 13.182 -3.381 -20.395 1.00 53.31 170 ARG A C 1
ATOM 1351 O O . ARG A 1 170 ? 13.562 -2.232 -20.628 1.00 53.31 170 ARG A O 1
ATOM 1358 N N . PRO A 1 171 ? 13.087 -4.319 -21.359 1.00 48.81 171 PRO A N 1
ATOM 1359 C CA . PRO A 1 171 ? 13.401 -4.022 -22.749 1.00 48.81 171 PRO A CA 1
ATOM 1360 C C . PRO A 1 171 ? 12.565 -2.845 -23.251 1.00 48.81 171 PRO A C 1
ATOM 1362 O O . PRO A 1 171 ? 11.369 -2.749 -22.968 1.00 48.81 171 PRO A O 1
ATOM 1365 N N . SER A 1 172 ? 13.218 -1.945 -23.979 1.00 47.62 172 SER A N 1
ATOM 1366 C CA . SER A 1 172 ? 12.613 -0.801 -24.662 1.00 47.62 172 SER A CA 1
ATOM 1367 C C . SER A 1 172 ? 11.688 -1.212 -25.809 1.00 47.62 172 SER A C 1
ATOM 1369 O O . SER A 1 172 ? 10.770 -0.469 -26.152 1.00 47.62 172 SER A O 1
ATOM 1371 N N . ASP A 1 173 ? 11.888 -2.409 -26.356 1.00 42.03 173 ASP A N 1
ATOM 1372 C CA . ASP A 1 173 ? 11.019 -2.995 -27.364 1.00 42.03 173 ASP A CA 1
ATOM 1373 C C . ASP A 1 173 ? 9.865 -3.720 -26.663 1.00 42.03 173 ASP A C 1
ATOM 1375 O O . ASP A 1 173 ? 10.083 -4.598 -25.830 1.00 42.03 173 ASP A O 1
ATOM 1379 N N . GLY A 1 174 ? 8.627 -3.327 -26.976 1.00 45.03 174 GLY A N 1
ATOM 1380 C CA . GLY A 1 174 ? 7.373 -3.724 -26.318 1.00 45.03 174 GLY A CA 1
ATOM 1381 C C . GLY A 1 174 ? 6.998 -5.215 -26.330 1.00 45.03 174 GLY A C 1
ATOM 1382 O O . GLY A 1 174 ? 5.818 -5.545 -26.239 1.00 45.03 174 GLY A O 1
ATOM 1383 N N . GLN A 1 175 ? 7.955 -6.132 -26.414 1.00 38.62 175 GLN A N 1
ATOM 1384 C CA . GLN A 1 175 ? 7.751 -7.561 -26.245 1.00 38.62 175 GLN A CA 1
ATOM 1385 C C . GLN A 1 175 ? 8.711 -8.077 -25.171 1.00 38.62 175 GLN A C 1
ATOM 1387 O O . GLN A 1 175 ? 9.922 -8.075 -25.341 1.00 38.62 175 GLN A O 1
ATOM 1392 N N . GLN A 1 176 ? 8.124 -8.565 -24.073 1.00 38.81 176 GLN A N 1
ATOM 1393 C CA . GLN A 1 176 ? 8.793 -9.213 -22.934 1.00 38.81 176 GLN A CA 1
ATOM 1394 C C . GLN A 1 176 ? 9.441 -8.256 -21.922 1.00 38.81 176 GLN A C 1
ATOM 1396 O O . GLN A 1 176 ? 10.569 -8.427 -21.472 1.00 38.81 176 GLN A O 1
ATOM 1401 N N . GLY A 1 177 ? 8.672 -7.263 -21.473 1.00 38.28 177 GLY A N 1
ATOM 1402 C CA . GLY A 1 177 ? 8.932 -6.669 -20.165 1.00 38.28 177 GLY A CA 1
ATOM 1403 C C . GLY A 1 177 ? 8.746 -7.692 -19.042 1.00 38.28 177 GLY A C 1
ATOM 1404 O O . GLY A 1 177 ? 7.922 -8.594 -19.183 1.00 38.28 177 GLY A O 1
ATOM 1405 N N . PHE A 1 178 ? 9.464 -7.524 -17.924 1.00 42.00 178 PHE A N 1
ATOM 1406 C CA . PHE A 1 178 ? 9.200 -8.251 -16.678 1.00 42.00 178 PHE A CA 1
ATOM 1407 C C . PHE A 1 178 ? 7.689 -8.281 -16.425 1.00 42.00 178 PHE A C 1
ATOM 1409 O O . PHE A 1 178 ? 7.073 -7.245 -16.170 1.00 42.00 178 PHE A O 1
ATOM 1416 N N . GLY A 1 179 ? 7.086 -9.466 -16.548 1.00 38.09 179 GLY A N 1
ATOM 1417 C CA . GLY A 1 179 ? 5.662 -9.719 -16.326 1.00 38.09 179 GLY A CA 1
ATOM 1418 C C . GLY A 1 179 ? 5.318 -9.678 -14.841 1.00 38.09 179 GLY A C 1
ATOM 1419 O O . GLY A 1 179 ? 4.766 -10.628 -14.288 1.00 38.09 179 GLY A O 1
ATOM 1420 N N . VAL A 1 180 ? 5.709 -8.602 -14.166 1.00 43.00 180 VAL A N 1
ATOM 1421 C CA . VAL A 1 180 ? 5.415 -8.365 -12.763 1.00 43.00 180 VAL A CA 1
ATOM 1422 C C . VAL A 1 180 ? 4.273 -7.363 -12.725 1.00 43.00 180 VAL A C 1
ATOM 1424 O O . VAL A 1 180 ? 4.477 -6.152 -12.717 1.00 43.00 180 VAL A O 1
ATOM 1427 N N . ALA A 1 181 ? 3.047 -7.882 -12.742 1.00 38.78 181 ALA A N 1
ATOM 1428 C CA . ALA A 1 181 ? 1.879 -7.096 -12.378 1.00 38.78 181 ALA A CA 1
ATOM 1429 C C . ALA A 1 181 ? 2.023 -6.713 -10.896 1.00 38.78 181 ALA A C 1
ATOM 1431 O O . ALA A 1 181 ? 1.763 -7.525 -10.009 1.00 38.78 181 ALA A O 1
ATOM 1432 N N . LEU A 1 182 ? 2.520 -5.503 -10.631 1.00 41.47 182 LEU A N 1
ATOM 1433 C CA . LEU A 1 182 ? 2.520 -4.924 -9.293 1.00 41.47 182 LEU A CA 1
ATOM 1434 C C . LEU A 1 182 ? 1.065 -4.609 -8.921 1.00 41.47 182 LEU A C 1
ATOM 1436 O O . LEU A 1 182 ? 0.425 -3.822 -9.626 1.00 41.47 182 LEU A O 1
ATOM 1440 N N . PRO A 1 183 ? 0.515 -5.190 -7.842 1.00 34.22 183 PRO A N 1
ATOM 1441 C CA . PRO A 1 183 ? -0.785 -4.766 -7.351 1.00 34.22 183 PRO A CA 1
ATOM 1442 C C . PRO A 1 183 ? -0.658 -3.319 -6.847 1.00 34.22 183 PRO A C 1
ATOM 1444 O O . PRO A 1 183 ? 0.127 -3.046 -5.938 1.00 34.22 183 PRO A O 1
ATOM 1447 N N . GLY A 1 184 ? -1.395 -2.392 -7.468 1.00 37.25 184 GLY A N 1
ATOM 1448 C CA . GLY A 1 184 ? -1.504 -0.997 -7.016 1.00 37.25 184 GLY A CA 1
ATOM 1449 C C . GLY A 1 184 ? -0.983 0.087 -7.966 1.00 37.25 184 GLY A C 1
ATOM 1450 O O . GLY A 1 184 ? -0.970 1.250 -7.580 1.00 37.25 184 GLY A O 1
ATOM 1451 N N . ALA A 1 185 ? -0.599 -0.225 -9.210 1.00 34.38 185 ALA A N 1
ATOM 1452 C CA . ALA A 1 185 ? -0.218 0.809 -10.188 1.00 34.38 185 ALA A CA 1
ATOM 1453 C C . ALA A 1 185 ? -1.382 1.734 -10.629 1.00 34.38 185 ALA A C 1
ATOM 1455 O O . ALA A 1 185 ? -1.165 2.632 -11.436 1.00 34.38 185 ALA A O 1
ATOM 1456 N N . GLN A 1 186 ? -2.605 1.525 -10.126 1.00 36.03 186 GLN A N 1
ATOM 1457 C CA . GLN A 1 186 ? -3.796 2.298 -10.504 1.00 36.03 186 GLN A CA 1
ATOM 1458 C C . GLN A 1 186 ? -4.378 3.156 -9.366 1.00 36.03 186 GLN A C 1
ATOM 1460 O O . GLN A 1 186 ? -5.146 4.065 -9.655 1.00 36.03 186 GLN A O 1
ATOM 1465 N N . ASP A 1 187 ? -3.944 2.985 -8.112 1.00 31.14 187 ASP A N 1
ATOM 1466 C CA . ASP A 1 187 ? -4.593 3.653 -6.965 1.00 31.14 187 ASP A CA 1
ATOM 1467 C C . ASP A 1 187 ? -3.826 4.883 -6.435 1.00 31.14 187 ASP A C 1
ATOM 1469 O O . ASP A 1 187 ? -4.171 5.444 -5.400 1.00 31.14 187 ASP A O 1
ATOM 1473 N N . GLY A 1 188 ? -2.779 5.328 -7.142 1.00 30.83 188 GLY A N 1
ATOM 1474 C CA . GLY A 1 188 ? -1.957 6.491 -6.765 1.00 30.83 188 GLY A CA 1
ATOM 1475 C C . GLY A 1 188 ? -1.986 7.665 -7.750 1.00 30.83 188 GLY A C 1
ATOM 1476 O O . GLY A 1 188 ? -1.315 8.665 -7.517 1.00 30.83 188 GLY A O 1
ATOM 1477 N N . ALA A 1 189 ? -2.737 7.560 -8.851 1.00 29.94 189 ALA A N 1
ATOM 1478 C CA . ALA A 1 189 ? -2.764 8.558 -9.928 1.00 29.94 189 ALA A CA 1
ATOM 1479 C C . ALA A 1 189 ? -4.134 9.246 -10.093 1.00 29.94 189 ALA A C 1
ATOM 1481 O O . ALA A 1 189 ? -4.456 9.737 -11.171 1.00 29.94 189 ALA A O 1
ATOM 1482 N N . ALA A 1 190 ? -4.936 9.302 -9.028 1.00 30.30 190 ALA A N 1
ATOM 1483 C CA . ALA A 1 190 ? -6.217 10.008 -8.999 1.00 30.30 190 ALA A CA 1
ATOM 1484 C C . ALA A 1 190 ? -6.237 11.080 -7.895 1.00 30.30 190 ALA A C 1
ATOM 1486 O O . ALA A 1 190 ? -7.122 11.115 -7.053 1.00 30.30 190 ALA A O 1
ATOM 1487 N N . ALA A 1 191 ? -5.232 11.957 -7.874 1.00 30.67 191 ALA A N 1
ATOM 1488 C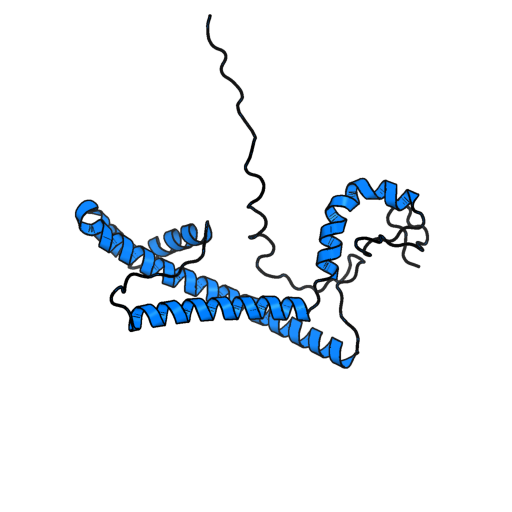 CA . ALA A 1 191 ? -5.252 13.173 -7.057 1.00 30.67 191 ALA A CA 1
ATOM 1489 C C . ALA A 1 191 ? -4.474 14.311 -7.736 1.00 30.67 191 ALA A C 1
ATOM 1491 O O . ALA A 1 191 ? -3.625 14.957 -7.136 1.00 30.67 191 ALA A O 1
ATOM 1492 N N . ALA A 1 192 ? -4.735 14.533 -9.023 1.00 31.16 192 ALA A N 1
ATOM 1493 C CA . ALA A 1 192 ? -4.350 15.753 -9.725 1.00 31.16 192 ALA A CA 1
ATOM 1494 C C . ALA A 1 192 ? -5.222 15.882 -10.977 1.00 31.16 192 ALA A C 1
ATOM 1496 O O . ALA A 1 192 ? -4.815 15.453 -12.050 1.00 31.16 192 ALA A O 1
ATOM 1497 N N . ASN A 1 193 ? -6.459 16.352 -10.788 1.00 31.22 193 ASN A N 1
ATOM 1498 C CA . ASN A 1 193 ? -7.294 17.110 -11.737 1.00 31.22 193 ASN A CA 1
ATOM 1499 C C . ASN A 1 193 ? -8.768 16.986 -11.327 1.00 31.22 193 ASN A C 1
ATOM 1501 O O . ASN A 1 193 ? -9.566 16.315 -11.971 1.00 31.22 193 ASN A O 1
ATOM 1505 N N . ALA A 1 194 ? -9.117 17.654 -10.230 1.00 29.88 194 ALA A N 1
ATOM 1506 C CA . ALA A 1 194 ? -10.484 18.075 -9.952 1.00 29.88 194 ALA A CA 1
ATOM 1507 C C . ALA A 1 194 ? -10.454 19.590 -9.727 1.00 29.88 194 ALA A C 1
ATOM 1509 O O . ALA A 1 194 ? -10.569 20.083 -8.611 1.00 29.88 194 ALA A O 1
ATOM 1510 N N . ALA A 1 195 ? -10.203 20.323 -10.808 1.00 28.64 195 ALA A N 1
ATOM 1511 C CA . ALA A 1 195 ? -10.524 21.734 -10.906 1.00 28.64 195 ALA A CA 1
ATOM 1512 C C . ALA A 1 195 ? -11.027 21.979 -12.329 1.00 28.64 195 ALA A C 1
ATOM 1514 O O . ALA A 1 195 ? -10.323 21.694 -13.293 1.00 28.64 195 ALA A O 1
ATOM 1515 N N . GLU A 1 196 ? -12.255 22.489 -12.389 1.00 28.59 196 GLU A N 1
ATOM 1516 C CA . GLU A 1 196 ? -12.932 23.070 -13.549 1.00 28.59 196 GLU A CA 1
ATOM 1517 C C . GLU A 1 196 ? -13.472 22.117 -14.615 1.00 28.59 196 GLU A C 1
ATOM 1519 O O . GLU A 1 196 ? -12.824 21.882 -15.624 1.00 28.59 196 GLU A O 1
ATOM 1524 N N . LEU A 1 197 ? -14.737 21.706 -14.453 1.00 27.22 197 LEU A N 1
ATOM 1525 C CA . LEU A 1 197 ? -15.724 21.780 -15.537 1.00 27.22 197 LEU A CA 1
ATOM 1526 C C . LEU A 1 197 ? -17.141 21.964 -14.963 1.00 27.22 197 LEU A C 1
ATOM 1528 O O . LEU A 1 197 ? -17.656 21.078 -14.287 1.00 27.22 197 LEU A O 1
ATOM 1532 N N . GLY A 1 198 ? -17.790 23.078 -15.324 1.00 25.22 198 GLY A N 1
ATOM 1533 C CA . GLY A 1 198 ? -19.240 23.103 -15.550 1.00 25.22 198 GLY A CA 1
ATOM 1534 C C . GLY A 1 198 ? -20.063 24.091 -14.722 1.00 25.22 198 GLY A C 1
ATOM 1535 O O . GLY A 1 198 ? -20.751 23.684 -13.793 1.00 25.22 198 GLY A O 1
ATOM 1536 N N . ALA A 1 199 ? -20.106 25.358 -15.142 1.00 26.61 199 ALA A N 1
ATOM 1537 C CA . ALA A 1 199 ? -21.247 26.238 -14.884 1.00 26.61 199 ALA A CA 1
ATOM 1538 C C . ALA A 1 199 ? -21.782 26.782 -16.222 1.00 26.61 199 ALA A C 1
ATOM 1540 O O . ALA A 1 199 ? -21.268 27.742 -16.785 1.00 26.61 199 ALA A O 1
ATOM 1541 N N . VAL A 1 200 ? -22.808 26.107 -16.729 1.00 28.92 200 VAL A N 1
ATOM 1542 C CA . VAL A 1 200 ? -23.809 26.554 -17.714 1.00 28.92 200 VAL A CA 1
ATOM 1543 C C . VAL A 1 200 ? -25.144 26.188 -17.055 1.00 28.92 200 VAL A C 1
ATOM 1545 O O . VAL A 1 200 ? -25.245 25.093 -16.514 1.00 28.92 200 VAL A O 1
ATOM 1548 N N . SER A 1 201 ? -26.205 26.979 -16.948 1.00 28.42 201 SER A N 1
ATOM 1549 C CA . SER A 1 201 ? -26.594 28.311 -17.409 1.00 28.42 201 SER A CA 1
ATOM 1550 C C . SER A 1 201 ? -27.764 28.746 -16.508 1.00 28.42 201 SER A C 1
ATOM 1552 O O . SER A 1 201 ? -28.495 27.886 -16.017 1.00 28.42 201 SER A O 1
ATOM 1554 N N . ALA A 1 202 ? -28.006 30.046 -16.338 1.00 28.72 202 ALA A N 1
ATOM 1555 C CA . ALA A 1 202 ? -29.305 30.549 -15.883 1.00 28.72 202 ALA A CA 1
ATOM 1556 C C . ALA A 1 202 ? -29.584 31.918 -16.523 1.00 28.72 202 ALA A C 1
ATOM 1558 O O . ALA A 1 202 ? -29.187 32.958 -16.006 1.00 28.72 202 ALA A O 1
AT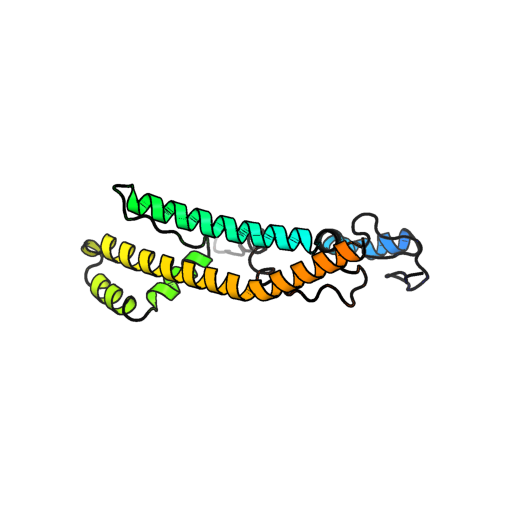OM 1559 N N . GLU A 1 203 ? -30.251 31.892 -17.677 1.00 28.42 203 GLU A N 1
ATOM 1560 C CA . GLU A 1 203 ? -31.067 33.000 -18.175 1.00 28.42 203 GLU A CA 1
ATOM 1561 C C . GLU A 1 203 ? -32.426 32.956 -17.465 1.00 28.42 203 GLU A C 1
ATOM 1563 O O . GLU A 1 203 ? -33.123 31.945 -17.545 1.00 28.42 203 GLU A O 1
ATOM 1568 N N . ALA A 1 204 ? -32.812 34.051 -16.803 1.00 29.39 204 ALA A N 1
ATOM 1569 C CA . ALA A 1 204 ? -34.209 34.425 -16.590 1.00 29.39 204 ALA A CA 1
ATOM 1570 C C . ALA A 1 204 ? -34.332 35.917 -16.220 1.00 29.39 204 ALA A C 1
ATOM 1572 O O . ALA A 1 204 ? -33.826 36.347 -15.188 1.00 29.39 204 ALA A O 1
ATOM 1573 N N . ALA A 1 205 ? -35.092 36.631 -17.055 1.00 31.92 205 ALA A N 1
ATOM 1574 C CA . ALA A 1 205 ? -35.925 37.800 -16.758 1.00 31.92 205 ALA A CA 1
ATOM 1575 C C . ALA A 1 205 ? -35.260 39.143 -16.375 1.00 31.92 205 ALA A C 1
ATOM 1577 O O . ALA A 1 205 ? -34.946 39.409 -15.216 1.00 31.92 205 ALA A O 1
ATOM 1578 N N . ALA A 1 206 ? -35.228 40.041 -17.365 1.00 33.19 206 ALA A N 1
ATOM 1579 C CA . ALA A 1 206 ? -35.553 41.459 -17.212 1.00 33.19 206 ALA A CA 1
ATOM 1580 C C . ALA A 1 206 ? -36.603 41.822 -18.272 1.00 33.19 206 ALA A C 1
ATOM 1582 O O . ALA A 1 206 ? -36.493 41.274 -19.394 1.00 33.19 206 ALA A O 1
#

Organism: NCBI:txid1333877

Sequence (206 aa):
APPCVMCLAPATKQCSGCHAFWYCTRECQRKHWKSHKSECGQAKELQEMTPKKLLRDLDEREREFNVVTDLVRQHRQSSICKTVWVTRSGDMLRQDLEDARDLPGIKDQLDVLSGQPVVNQQATLNTLFSAAEGVSRAKSLAYFQKTLPVKERLKDLARQDDERGTTTVRPSDGQQGFGVALPGAQDGAAAANAAELGAVSAEAAA

Secondary structure (DSSP, 8-state):
-PBPTTT-SBP-EE-TTTS--EESSHHHHHHHHHHHHHHHHHHHHHHH--HHHHHHHHHHHHHHHHHHHHHHHHHHHH-S---------THHHHHHHHHHHHSTTHHHHHHHHHTSHHHHHHHHHHHHHHHHHHHHHHHHHHHHHHHHHHHHHHHHHHHHHHHHT------SSSS-------TTTTSSS-SS--S-----------

pLDDT: mean 76.81, std 20.59, range [25.22, 92.88]

Solvent-accessible surface area (backbone atoms only — not comparable to full-atom values): 12116 Å² total; per-residue (Å²): 115,60,51,11,79,80,75,59,44,70,21,84,41,58,42,90,80,30,63,44,52,38,19,61,45,72,64,49,47,60,67,46,37,78,69,41,58,73,47,36,60,54,45,29,53,52,44,68,51,28,44,62,57,53,46,49,56,53,51,48,56,53,48,54,53,52,51,56,53,50,52,52,53,49,40,51,73,76,43,92,66,65,91,74,77,66,64,52,70,71,72,52,33,56,54,23,45,52,53,28,47,70,32,86,65,49,34,60,53,46,58,61,40,58,78,44,52,85,82,28,45,65,58,48,50,53,54,47,48,55,39,14,25,53,44,33,51,52,53,54,51,52,48,51,62,66,43,47,68,53,50,51,54,32,50,55,51,44,50,52,20,65,76,67,75,41,85,69,51,41,52,56,56,97,70,77,48,78,89,68,85,65,91,64,86,73,81,78,80,84,84,83,84,91,76,88,88,88,89,83,84,84,90,82,89,134

Mean predicted aligned error: 13.61 Å

Nearest PDB structures (foldseek):
  2dan-assembly1_A  TM=9.107E-01  e=8.294E-03  Homo sapiens
  2d8q-assembly1_A  TM=9.006E-01  e=2.224E-02  Homo sapiens
  2odd-assembly1_A  TM=9.095E-01  e=6.700E-02  Homo sapiens